Protein AF-A0AAU9L467-F1 (afdb_monomer_lite)

Sequence (280 aa):
MMNKNSDKLFTGLKLHKKSDELFRSKTFRQWVAFIILTHKKELSTAWETIRSTLERHYTEDDVLSSVLASGLEAKDDLMRSIALHVLDSQLEKWKDHLWAKWTKAHNELTTKEMLLILKSFYTEDDMLASILVSGLESNDDHMRLLASDLLIDQLKEWKGGKSMEDILTLLKLQDKGVGLFDSPAFLMYIDSFKPTETLSTTGLLSALNSIYTKDTAFAEALVSGQDAKNESMKTLADELIHLQLSEWKGNKNRNEVISKLLKITPLKGINPKDPSTYPL

Secondary structure (DSSP, 8-state):
---HHHHHHHHHTTGGG-STTGGG-HHHHHHHHHHHHHTTT-HHHHHHHHHHHHHHHS-SHHHHHHHHHHHHT-S-HHHHHHHHHHHHHHHHHHHHHHHHHHTT-SSPPPHHHHHHHHHHH--SHHHHHHHHHHHHT-S-HHHHHHHHHHHHHHHHHHTTT--HHHHHHHTTGGGGGGGGGG-HHHHHHHHHHGGGS---HHHHHHHHHHH--STTHHHHHHHHHTT-SSHHHHHHHHHHHHHHHHHHHHHS-HHHHHHHHHHS---TT--TT-GGGS--

Structure (mmCIF, N/CA/C/O backbone):
data_AF-A0AAU9L467-F1
#
_entry.id   AF-A0AAU9L467-F1
#
loop_
_atom_site.group_PDB
_atom_site.id
_atom_site.type_symbol
_atom_site.label_atom_id
_atom_site.label_alt_id
_atom_site.label_comp_id
_atom_site.label_asym_id
_atom_site.label_entity_id
_atom_site.label_seq_id
_atom_site.pdbx_PDB_ins_code
_atom_site.Cartn_x
_atom_site.Cartn_y
_atom_site.Cartn_z
_atom_site.occupancy
_atom_site.B_iso_or_equiv
_atom_site.auth_seq_id
_atom_site.auth_comp_id
_atom_site.auth_asym_id
_atom_site.auth_atom_id
_atom_site.pdbx_PDB_model_num
ATOM 1 N N . MET A 1 1 ? 19.936 -10.697 -27.559 1.00 32.12 1 MET A N 1
ATOM 2 C CA . MET A 1 1 ? 19.989 -10.126 -28.930 1.00 32.12 1 MET A CA 1
ATOM 3 C C . MET A 1 1 ? 18.598 -9.654 -29.312 1.00 32.12 1 MET A C 1
ATOM 5 O O . MET A 1 1 ? 17.640 -10.381 -29.108 1.00 32.12 1 MET A O 1
ATOM 9 N N . MET A 1 2 ? 18.494 -8.429 -29.817 1.00 42.06 2 MET A N 1
ATOM 10 C CA . MET A 1 2 ? 17.240 -7.702 -30.024 1.00 42.06 2 MET A CA 1
ATOM 11 C C . MET A 1 2 ? 16.524 -8.148 -31.310 1.00 42.06 2 MET A C 1
ATOM 13 O O . MET A 1 2 ? 17.152 -8.231 -32.367 1.00 42.06 2 MET A O 1
ATOM 17 N N . ASN A 1 3 ? 15.209 -8.372 -31.261 1.00 60.78 3 ASN A N 1
ATOM 18 C CA . ASN A 1 3 ? 14.411 -8.563 -32.471 1.00 60.78 3 ASN A CA 1
ATOM 19 C C . ASN A 1 3 ? 14.058 -7.188 -33.072 1.00 60.78 3 ASN A C 1
ATOM 21 O O . ASN A 1 3 ? 13.110 -6.537 -32.637 1.00 60.78 3 ASN A O 1
ATOM 25 N N . LYS A 1 4 ? 14.815 -6.736 -34.084 1.00 60.16 4 LYS A N 1
ATOM 26 C CA . LYS A 1 4 ? 14.590 -5.454 -34.795 1.00 60.16 4 LYS A CA 1
ATOM 27 C C . LYS A 1 4 ? 13.161 -5.286 -35.345 1.00 60.16 4 LYS A C 1
ATOM 29 O O . LYS A 1 4 ? 12.764 -4.161 -35.639 1.00 60.16 4 LYS A O 1
ATOM 34 N N . ASN A 1 5 ? 12.388 -6.366 -35.493 1.00 73.81 5 ASN A N 1
ATOM 35 C CA . ASN A 1 5 ? 10.994 -6.285 -35.933 1.00 73.81 5 ASN A CA 1
ATOM 36 C C . ASN A 1 5 ? 10.045 -5.837 -34.814 1.00 73.81 5 ASN A C 1
ATOM 38 O O . ASN A 1 5 ? 9.089 -5.120 -35.095 1.00 73.81 5 ASN A O 1
ATOM 42 N N . SER A 1 6 ? 10.317 -6.201 -33.561 1.00 77.62 6 SER A N 1
ATOM 43 C CA . SER A 1 6 ? 9.475 -5.864 -32.406 1.00 77.62 6 SER A CA 1
ATOM 44 C C . SER A 1 6 ? 9.455 -4.363 -32.121 1.00 77.62 6 SER A C 1
ATOM 46 O O . SER A 1 6 ? 8.389 -3.780 -31.936 1.00 77.62 6 SER A O 1
ATOM 48 N N . ASP A 1 7 ? 10.630 -3.736 -32.168 1.00 83.50 7 ASP A N 1
ATOM 49 C CA . ASP A 1 7 ? 10.837 -2.299 -31.951 1.00 83.50 7 ASP A CA 1
ATOM 50 C C . ASP A 1 7 ? 10.228 -1.440 -33.079 1.00 83.50 7 ASP A C 1
ATOM 52 O O . ASP A 1 7 ? 9.495 -0.475 -32.837 1.00 83.50 7 ASP A O 1
ATOM 56 N N . LYS A 1 8 ? 10.421 -1.860 -34.337 1.00 84.94 8 LYS A N 1
ATOM 57 C CA . LYS A 1 8 ? 9.756 -1.240 -35.493 1.00 84.94 8 LYS A CA 1
ATOM 58 C C . LYS A 1 8 ? 8.239 -1.357 -35.415 1.00 84.94 8 LYS A C 1
ATOM 60 O O . LYS A 1 8 ? 7.544 -0.394 -35.728 1.00 84.94 8 LYS A O 1
ATOM 65 N N . LEU A 1 9 ? 7.723 -2.513 -34.996 1.00 85.81 9 LEU A N 1
ATOM 66 C CA . LEU A 1 9 ? 6.288 -2.721 -34.823 1.00 85.81 9 LEU A CA 1
ATOM 67 C C . LEU A 1 9 ? 5.736 -1.833 -33.700 1.00 85.81 9 LEU A C 1
ATOM 69 O O . LEU A 1 9 ? 4.696 -1.209 -33.886 1.00 85.81 9 LEU A O 1
ATOM 73 N N . PHE A 1 10 ? 6.456 -1.702 -32.583 1.00 90.50 10 PHE A N 1
ATOM 74 C CA . PHE A 1 10 ? 6.090 -0.805 -31.483 1.00 90.50 10 PHE A CA 1
ATOM 75 C C . PHE A 1 10 ? 5.967 0.653 -31.958 1.00 90.50 10 PHE A C 1
ATOM 77 O O . PHE A 1 10 ? 4.981 1.346 -31.684 1.00 90.50 10 PHE A O 1
ATOM 84 N N . THR A 1 11 ? 6.934 1.090 -32.769 1.00 90.31 11 THR A N 1
ATOM 85 C CA . THR A 1 11 ? 6.951 2.427 -33.374 1.00 90.31 11 THR A CA 1
ATOM 86 C C . THR A 1 11 ? 5.832 2.609 -34.404 1.00 90.31 11 THR A C 1
ATOM 88 O O . THR A 1 11 ? 5.115 3.610 -34.364 1.00 90.31 11 THR A O 1
ATOM 91 N N . GLY A 1 12 ? 5.630 1.633 -35.295 1.00 82.81 12 GLY A N 1
ATOM 92 C CA . GLY A 1 12 ? 4.598 1.658 -36.338 1.00 82.81 12 GLY A CA 1
ATOM 93 C C . GLY A 1 12 ? 3.172 1.670 -35.784 1.00 82.81 12 GLY A C 1
ATOM 94 O O . GLY A 1 12 ? 2.299 2.337 -36.334 1.00 82.81 12 GLY A O 1
ATOM 95 N N . LEU A 1 13 ? 2.956 1.018 -34.639 1.00 87.00 13 LEU A N 1
ATOM 96 C CA . LEU A 1 13 ? 1.703 1.060 -33.880 1.00 87.00 13 LEU A CA 1
ATOM 97 C C . LEU A 1 13 ? 1.534 2.351 -33.057 1.00 87.00 13 LEU A C 1
ATOM 99 O O . LEU A 1 13 ? 0.525 2.509 -32.370 1.00 87.00 13 LEU A O 1
ATOM 103 N N . LYS A 1 14 ? 2.501 3.280 -33.132 1.00 87.88 14 LYS A N 1
ATOM 104 C CA . LYS A 1 14 ? 2.543 4.553 -32.394 1.00 87.88 14 LYS A CA 1
ATOM 105 C C . LYS A 1 14 ? 2.452 4.376 -30.873 1.00 87.88 14 LYS A C 1
ATOM 107 O O . LYS A 1 14 ? 1.948 5.258 -30.184 1.00 87.88 14 LYS A O 1
ATOM 112 N N . LEU A 1 15 ? 2.942 3.249 -30.351 1.00 89.38 15 LEU A N 1
ATOM 113 C CA . LEU A 1 15 ? 2.858 2.937 -28.923 1.00 89.38 15 LEU A CA 1
ATOM 114 C C . LEU A 1 15 ? 3.762 3.850 -28.089 1.00 89.38 15 LEU A C 1
ATOM 116 O O . LEU A 1 15 ? 3.294 4.364 -27.088 1.00 89.38 15 LEU A O 1
ATOM 120 N N . HIS A 1 16 ? 4.957 4.190 -28.583 1.00 87.75 16 HIS A N 1
ATOM 121 C CA . HIS A 1 16 ? 5.876 5.174 -27.980 1.00 87.75 16 HIS A CA 1
ATOM 122 C C . HIS A 1 16 ? 5.273 6.571 -27.741 1.00 87.75 16 HIS A C 1
ATOM 124 O O . HIS A 1 16 ? 5.833 7.363 -26.998 1.00 87.75 16 HIS A O 1
ATOM 130 N N . LYS A 1 17 ? 4.148 6.906 -28.388 1.00 85.44 17 LYS A N 1
ATOM 131 C CA . LYS A 1 17 ? 3.450 8.189 -28.188 1.00 85.44 17 LYS A CA 1
ATOM 132 C C . LYS A 1 17 ? 2.421 8.144 -27.061 1.00 85.44 17 LYS A C 1
ATOM 134 O O . LYS A 1 17 ? 1.807 9.164 -26.769 1.00 85.44 17 LYS A O 1
ATOM 139 N N . LYS A 1 18 ? 2.159 6.963 -26.504 1.00 80.94 18 LYS A N 1
ATOM 140 C CA . LYS A 1 18 ? 1.225 6.766 -25.397 1.00 80.94 18 LYS A CA 1
ATOM 141 C C . LYS A 1 18 ? 2.028 6.773 -24.106 1.00 80.94 18 LYS A C 1
ATOM 143 O O . LYS A 1 18 ? 2.964 5.994 -24.005 1.00 80.94 18 LY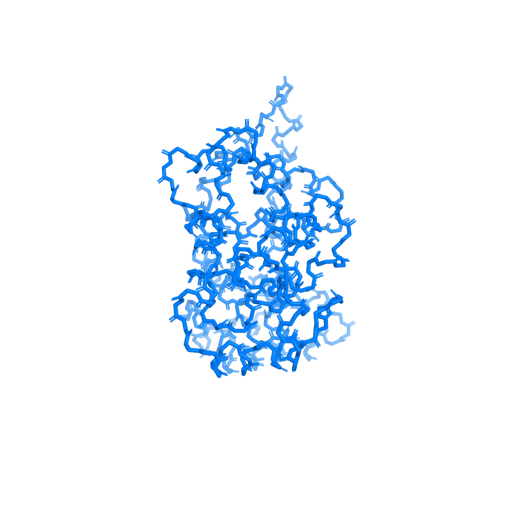S A O 1
ATOM 148 N N . SER A 1 19 ? 1.678 7.642 -23.167 1.00 75.94 19 SER A N 1
ATOM 149 C CA . SER A 1 19 ? 2.288 7.673 -21.837 1.00 75.94 19 SER A CA 1
ATOM 150 C C . SER A 1 19 ? 1.495 6.742 -20.900 1.00 75.94 19 SER A C 1
ATOM 152 O O . SER A 1 19 ? 1.366 5.550 -21.186 1.00 75.94 19 SER A O 1
ATOM 154 N N . ASP A 1 20 ? 0.871 7.282 -19.861 1.00 73.50 20 ASP A N 1
ATOM 155 C CA . ASP A 1 20 ? -0.069 6.648 -18.925 1.00 73.50 20 ASP A CA 1
ATOM 156 C C . ASP A 1 20 ? -1.212 5.817 -19.562 1.00 73.50 20 ASP A C 1
ATOM 158 O O . ASP A 1 20 ? -1.779 4.914 -18.948 1.00 73.50 20 ASP A O 1
ATOM 162 N N . GLU A 1 21 ? -1.569 6.060 -20.823 1.00 82.38 21 GLU A N 1
ATOM 163 C CA . GLU A 1 21 ? -2.565 5.241 -21.526 1.00 82.38 21 GLU A CA 1
ATOM 164 C C . GLU A 1 21 ? -2.030 3.911 -22.081 1.00 82.38 21 GLU A C 1
ATOM 166 O O . GLU A 1 21 ? -2.813 3.089 -22.583 1.00 82.38 21 GLU A O 1
ATOM 171 N N . LEU A 1 22 ? -0.711 3.695 -22.084 1.00 89.31 22 LEU A N 1
ATOM 172 C CA . LEU A 1 22 ? -0.089 2.577 -22.795 1.00 89.31 22 LEU A CA 1
ATOM 173 C C . LEU A 1 22 ? -0.645 1.228 -22.326 1.00 89.31 22 LEU A C 1
ATOM 175 O O . LEU A 1 22 ? -1.108 0.439 -23.151 1.00 89.31 22 LEU A O 1
ATOM 179 N N . PHE A 1 23 ? -0.685 0.983 -21.017 1.00 87.62 23 PHE A N 1
ATOM 180 C CA . PHE A 1 23 ? -1.146 -0.289 -20.450 1.00 87.62 23 PHE A CA 1
ATOM 181 C C . PHE A 1 23 ? -2.664 -0.500 -20.554 1.00 87.62 23 PHE A C 1
ATOM 183 O O . PHE A 1 23 ? -3.151 -1.628 -20.461 1.00 87.62 23 PHE A O 1
ATOM 190 N N . ARG A 1 24 ? -3.426 0.563 -20.837 1.00 82.88 24 ARG A N 1
ATOM 191 C CA . ARG A 1 24 ? -4.865 0.493 -21.145 1.00 82.88 24 ARG A CA 1
ATOM 192 C C . ARG A 1 24 ? -5.125 0.256 -22.638 1.00 82.88 24 ARG A C 1
ATOM 194 O O . ARG A 1 24 ? -6.241 -0.074 -23.041 1.00 82.88 24 ARG A O 1
ATOM 201 N N . SER A 1 25 ? -4.098 0.388 -23.478 1.00 86.56 25 SER A N 1
ATOM 202 C CA . SER A 1 25 ? -4.209 0.265 -24.929 1.00 86.56 25 SER A CA 1
ATOM 203 C C . SER A 1 25 ? -4.402 -1.185 -25.377 1.00 86.56 25 SER A C 1
ATOM 205 O O . SER A 1 25 ? -3.541 -2.051 -25.202 1.00 86.56 25 SER A O 1
ATOM 207 N N . LYS A 1 26 ? -5.502 -1.439 -26.098 1.00 86.12 26 LYS A N 1
ATOM 208 C CA . LYS A 1 26 ? -5.736 -2.716 -26.795 1.00 86.12 26 LYS A CA 1
ATOM 209 C C . LYS A 1 26 ? -4.600 -3.055 -27.768 1.00 86.12 26 LYS A C 1
ATOM 211 O O . LYS A 1 26 ? -4.230 -4.218 -27.902 1.00 86.12 26 LYS A O 1
ATOM 216 N N . THR A 1 27 ? -4.032 -2.043 -28.416 1.00 87.12 27 THR A N 1
ATOM 217 C CA . THR A 1 27 ? -2.932 -2.203 -29.372 1.00 87.12 27 THR A CA 1
ATOM 218 C C . THR A 1 27 ? -1.632 -2.600 -28.674 1.00 87.12 27 THR A C 1
ATOM 220 O O . THR A 1 27 ? -0.895 -3.438 -29.189 1.00 87.12 27 THR A O 1
ATOM 223 N N . PHE A 1 28 ? -1.371 -2.064 -27.476 1.00 91.19 28 PHE A N 1
ATOM 224 C CA . PHE A 1 28 ? -0.215 -2.469 -26.672 1.00 91.19 28 PHE A CA 1
ATOM 225 C C . PHE A 1 28 ? -0.338 -3.931 -26.240 1.00 91.19 28 PHE A C 1
ATOM 227 O O . PHE A 1 28 ? 0.584 -4.715 -26.443 1.00 91.19 28 PHE A O 1
ATOM 234 N N . ARG A 1 29 ? -1.523 -4.345 -25.776 1.00 85.31 29 ARG A N 1
ATOM 235 C CA . ARG A 1 29 ? -1.810 -5.753 -25.464 1.00 85.31 29 ARG A CA 1
ATOM 236 C C . ARG A 1 29 ? -1.569 -6.686 -26.649 1.00 85.31 29 ARG A C 1
ATOM 238 O O . ARG A 1 29 ? -1.008 -7.764 -26.476 1.00 85.31 29 ARG A O 1
ATOM 245 N N . GLN A 1 30 ? -2.007 -6.302 -27.846 1.00 81.94 30 GLN A N 1
ATOM 246 C CA . GLN A 1 30 ? -1.788 -7.104 -29.054 1.00 81.94 30 GLN A CA 1
ATOM 247 C C . GLN A 1 30 ? -0.301 -7.220 -29.392 1.00 81.94 30 GLN A C 1
ATOM 249 O O . GLN A 1 30 ? 0.159 -8.299 -29.761 1.00 81.94 30 GLN A O 1
ATOM 254 N N . TRP A 1 31 ? 0.452 -6.134 -29.222 1.00 90.25 31 TRP A N 1
ATOM 255 C CA . TRP A 1 31 ? 1.898 -6.144 -29.391 1.00 90.25 31 TRP A CA 1
ATOM 256 C C . TRP A 1 31 ? 2.579 -7.068 -28.369 1.00 90.25 31 TRP A C 1
ATOM 258 O O . TRP A 1 31 ? 3.338 -7.945 -28.765 1.00 90.25 31 TRP A O 1
ATOM 268 N N . VAL A 1 32 ? 2.231 -6.973 -27.084 1.00 86.56 32 VAL A N 1
ATOM 269 C CA . VAL A 1 32 ? 2.715 -7.876 -26.023 1.00 86.56 32 VAL A CA 1
ATOM 270 C C . VAL A 1 32 ? 2.424 -9.340 -26.363 1.00 86.56 32 VAL A C 1
ATOM 272 O O . VAL A 1 32 ? 3.324 -10.179 -26.326 1.00 86.56 32 VAL A O 1
ATOM 275 N N . ALA A 1 33 ? 1.182 -9.655 -26.739 1.00 77.25 33 ALA A N 1
ATOM 276 C CA . ALA A 1 33 ? 0.787 -11.012 -27.104 1.00 77.25 33 ALA A CA 1
ATOM 277 C C . ALA A 1 33 ? 1.595 -11.535 -28.304 1.00 77.25 33 ALA A C 1
ATOM 279 O O . ALA A 1 33 ? 2.021 -12.689 -28.305 1.00 77.25 33 ALA A O 1
ATOM 280 N N . PHE A 1 34 ? 1.863 -10.683 -29.298 1.00 80.12 34 PHE A N 1
ATOM 281 C CA . PHE A 1 34 ? 2.728 -11.017 -30.427 1.00 80.12 34 PHE A CA 1
ATOM 282 C C . PHE A 1 34 ? 4.156 -11.366 -29.979 1.00 80.12 34 PHE A C 1
ATOM 284 O O . PHE A 1 34 ? 4.704 -12.371 -30.439 1.00 80.12 34 PHE A O 1
ATOM 291 N N . ILE A 1 35 ? 4.747 -10.603 -29.055 1.00 83.56 35 ILE A N 1
ATOM 292 C CA . ILE A 1 35 ? 6.088 -10.887 -28.517 1.00 83.56 35 ILE A CA 1
ATOM 293 C C . ILE A 1 35 ? 6.113 -12.218 -27.760 1.00 83.56 35 ILE A C 1
ATOM 295 O O . ILE A 1 35 ? 6.976 -13.055 -28.031 1.00 83.56 35 ILE A O 1
ATOM 299 N N . ILE A 1 36 ? 5.135 -12.460 -26.882 1.00 78.88 36 ILE A N 1
ATOM 300 C CA . ILE A 1 36 ? 5.018 -13.717 -26.126 1.00 78.88 36 ILE A CA 1
ATOM 301 C C . ILE A 1 36 ? 4.881 -14.912 -27.076 1.00 78.88 36 ILE A C 1
ATOM 303 O O . ILE A 1 36 ? 5.576 -15.912 -26.916 1.00 78.88 36 ILE A O 1
ATOM 307 N N . LEU A 1 37 ? 4.037 -14.810 -28.108 1.00 69.75 37 LEU A N 1
ATOM 308 C CA . LEU A 1 37 ? 3.856 -15.880 -29.095 1.00 69.75 37 LEU A CA 1
ATOM 309 C C . LEU A 1 37 ? 5.118 -16.127 -29.932 1.00 69.75 37 LEU A C 1
ATOM 311 O O . LEU A 1 37 ? 5.431 -17.279 -30.243 1.00 69.75 37 LEU A O 1
ATOM 315 N N . THR A 1 38 ? 5.850 -15.062 -30.265 1.00 75.50 38 THR A N 1
ATOM 316 C CA . THR A 1 38 ? 7.110 -15.132 -31.019 1.00 75.50 38 THR A CA 1
ATOM 317 C C . THR A 1 38 ? 8.201 -15.841 -30.215 1.00 75.50 38 THR A C 1
ATOM 319 O O . THR A 1 38 ? 8.943 -16.652 -30.766 1.00 75.50 38 THR A O 1
ATOM 322 N N . HIS A 1 39 ? 8.253 -15.603 -28.903 1.00 76.69 39 HIS A N 1
ATOM 323 C CA . HIS A 1 39 ? 9.252 -16.167 -27.991 1.00 76.69 39 HIS A CA 1
ATOM 324 C C . HIS A 1 39 ? 8.677 -17.245 -27.060 1.00 76.69 39 HIS A C 1
ATOM 326 O O . HIS A 1 39 ? 9.215 -17.500 -25.990 1.00 76.69 39 HIS A O 1
ATOM 332 N N . LYS A 1 40 ? 7.610 -17.944 -27.467 1.00 71.00 40 LYS A N 1
ATOM 333 C CA . LYS A 1 40 ? 6.886 -18.908 -26.611 1.00 71.00 40 LYS A CA 1
ATOM 334 C C . LYS A 1 40 ? 7.730 -20.059 -26.044 1.00 71.00 40 LYS A C 1
ATOM 336 O O . LYS A 1 40 ? 7.313 -20.705 -25.093 1.00 71.00 40 LYS A O 1
ATOM 341 N N . LYS A 1 41 ? 8.880 -20.357 -26.662 1.00 73.50 41 LYS A N 1
ATOM 342 C CA . LYS A 1 41 ? 9.834 -21.383 -26.203 1.00 73.50 41 LYS A CA 1
ATOM 343 C C . LYS A 1 41 ? 10.847 -20.849 -25.183 1.00 73.50 41 LYS A C 1
ATOM 345 O O . LYS A 1 41 ? 11.529 -21.643 -24.552 1.00 73.50 41 LYS A O 1
ATOM 350 N N . GLU A 1 42 ? 10.950 -19.530 -25.045 1.00 79.38 42 GLU A N 1
ATOM 351 C CA . GLU A 1 42 ? 11.934 -18.839 -24.217 1.00 79.38 42 GLU A CA 1
ATOM 352 C C . GLU A 1 42 ? 11.329 -17.524 -23.701 1.00 79.38 42 GLU A C 1
ATOM 354 O O . GLU A 1 42 ? 11.593 -16.431 -24.211 1.00 79.38 42 GLU A O 1
ATOM 359 N N . LEU A 1 43 ? 10.453 -17.644 -22.700 1.00 76.00 43 LEU A N 1
ATOM 360 C CA . LEU A 1 43 ? 9.688 -16.510 -22.174 1.00 76.00 43 LEU A CA 1
ATOM 361 C C . LEU A 1 43 ? 10.585 -15.391 -21.627 1.00 76.00 43 LEU A C 1
ATOM 363 O O . LEU A 1 43 ? 10.229 -14.227 -21.777 1.00 76.00 43 LEU A O 1
ATOM 367 N N . SER A 1 44 ? 11.767 -15.712 -21.087 1.00 77.75 44 SER A N 1
ATOM 368 C CA . SER A 1 44 ? 12.777 -14.725 -20.669 1.00 77.75 44 SER A CA 1
ATOM 369 C C . SER A 1 44 ? 13.166 -13.768 -21.800 1.00 77.75 44 SER A C 1
ATOM 371 O O . SER A 1 44 ? 13.252 -12.564 -21.581 1.00 77.75 44 SER A O 1
ATOM 373 N N . THR A 1 45 ? 13.313 -14.261 -23.032 1.00 83.00 45 THR A N 1
ATOM 374 C CA . THR A 1 45 ? 13.599 -13.410 -24.197 1.00 83.00 45 THR A CA 1
ATOM 375 C C . THR A 1 45 ? 12.390 -12.550 -24.588 1.00 83.00 45 THR A C 1
ATOM 377 O O . THR A 1 45 ? 12.560 -11.422 -25.063 1.00 83.00 45 THR A O 1
ATOM 380 N N . ALA A 1 46 ? 11.164 -13.031 -24.359 1.00 81.25 46 ALA A N 1
ATOM 381 C CA . ALA A 1 46 ? 9.953 -12.228 -24.544 1.00 81.25 46 ALA A CA 1
ATOM 382 C C . ALA A 1 46 ? 9.923 -11.050 -23.559 1.00 81.25 46 ALA A C 1
ATOM 384 O O . ALA A 1 46 ? 9.743 -9.904 -23.974 1.00 81.25 46 ALA A O 1
ATOM 385 N N . TRP A 1 47 ? 10.166 -11.336 -22.279 1.00 82.81 47 TRP A N 1
ATOM 386 C CA . TRP A 1 47 ? 10.231 -10.342 -21.212 1.00 82.81 47 TRP A CA 1
ATOM 387 C C . TRP A 1 47 ? 11.316 -9.300 -21.461 1.00 82.81 47 TRP A C 1
ATOM 389 O O . TRP A 1 47 ? 11.039 -8.103 -21.445 1.00 82.81 47 TRP A O 1
ATOM 399 N N . GLU A 1 48 ? 12.516 -9.747 -21.819 1.00 86.56 48 GLU A N 1
ATOM 400 C CA . GLU A 1 48 ? 13.642 -8.885 -22.167 1.00 86.56 48 GLU A CA 1
ATOM 401 C C . GLU A 1 48 ? 13.344 -7.982 -23.374 1.00 86.56 48 GLU A C 1
ATOM 403 O O . GLU A 1 48 ? 13.720 -6.807 -23.416 1.00 86.56 48 GLU A O 1
ATOM 408 N N . THR A 1 49 ? 12.623 -8.507 -24.366 1.00 88.31 49 THR A N 1
ATOM 409 C CA . THR A 1 49 ? 12.208 -7.732 -25.541 1.00 88.31 49 THR A CA 1
ATOM 410 C C . THR A 1 49 ? 11.184 -6.663 -25.169 1.00 88.31 49 THR A C 1
ATOM 412 O O . THR A 1 49 ? 11.297 -5.533 -25.644 1.00 88.31 49 THR A O 1
ATOM 415 N N . ILE A 1 50 ? 10.207 -6.988 -24.315 1.00 89.56 50 ILE A N 1
ATOM 416 C CA . ILE A 1 50 ? 9.218 -6.020 -23.819 1.00 89.56 50 ILE A CA 1
ATOM 417 C C . ILE A 1 50 ? 9.928 -4.922 -23.026 1.00 89.56 50 ILE A C 1
ATOM 419 O O . ILE A 1 50 ? 9.824 -3.748 -23.381 1.00 89.56 50 ILE A O 1
ATOM 423 N N . ARG A 1 51 ? 10.728 -5.319 -22.033 1.00 88.25 51 ARG A N 1
ATOM 424 C CA . ARG A 1 51 ? 11.508 -4.439 -21.161 1.00 88.25 51 ARG A CA 1
ATOM 425 C C . ARG A 1 51 ? 12.395 -3.485 -21.951 1.00 88.25 51 ARG A C 1
ATOM 427 O O . ARG A 1 51 ? 12.213 -2.276 -21.884 1.00 88.25 51 ARG A O 1
ATOM 434 N N . SER A 1 52 ? 13.306 -4.022 -22.761 1.00 88.50 52 SER A N 1
ATOM 435 C CA . SER A 1 52 ? 14.263 -3.210 -23.524 1.00 88.50 52 SER A CA 1
ATOM 436 C C . SER A 1 52 ? 13.604 -2.317 -24.578 1.00 88.50 52 SER A C 1
ATOM 438 O O . SER A 1 52 ? 14.223 -1.353 -25.024 1.00 88.50 52 SER A O 1
ATOM 440 N N . THR A 1 53 ? 12.378 -2.628 -25.016 1.00 91.25 53 THR A N 1
ATOM 441 C CA . THR A 1 53 ? 11.603 -1.733 -25.886 1.00 91.25 53 THR A CA 1
ATOM 442 C C . THR A 1 53 ? 11.045 -0.566 -25.077 1.00 91.25 53 THR A C 1
ATOM 444 O O . THR A 1 53 ? 11.225 0.576 -25.484 1.00 91.25 53 THR A O 1
ATOM 447 N N . LEU A 1 54 ? 10.432 -0.821 -23.917 1.00 90.00 54 LEU A N 1
ATOM 448 C CA . LEU A 1 54 ? 9.915 0.245 -23.054 1.00 90.00 54 LEU A CA 1
ATOM 449 C C . LEU A 1 54 ? 11.040 1.180 -22.580 1.00 90.00 54 LEU A C 1
ATOM 451 O O . LEU A 1 54 ? 10.939 2.381 -22.791 1.00 90.00 54 LEU A O 1
ATOM 455 N N . GLU A 1 55 ? 12.157 0.632 -22.094 1.00 86.38 55 GLU A N 1
ATOM 456 C CA . GLU A 1 55 ? 13.338 1.409 -21.668 1.00 86.38 55 GLU A CA 1
ATOM 457 C C . GLU A 1 55 ? 13.939 2.284 -22.779 1.00 86.38 55 GLU A C 1
ATOM 459 O O . GLU A 1 55 ? 14.590 3.288 -22.509 1.00 86.38 55 GLU A O 1
ATOM 464 N N . ARG A 1 56 ? 13.763 1.902 -24.050 1.00 87.44 56 ARG A N 1
ATOM 465 C CA . ARG A 1 56 ? 14.305 2.657 -25.188 1.00 87.44 56 ARG A CA 1
ATOM 466 C C . ARG A 1 56 ? 13.389 3.777 -25.650 1.00 87.44 56 ARG A C 1
ATOM 468 O O . ARG A 1 56 ? 13.882 4.783 -26.146 1.00 87.44 56 ARG A O 1
ATOM 475 N N . HIS A 1 57 ? 12.079 3.562 -25.595 1.00 87.75 57 HIS A N 1
ATOM 476 C CA . HIS A 1 57 ? 11.099 4.532 -26.091 1.00 87.75 57 HIS A CA 1
ATOM 477 C C . HIS A 1 57 ? 10.661 5.520 -25.007 1.00 87.75 57 HIS A C 1
ATOM 479 O O . HIS A 1 57 ? 10.225 6.614 -25.349 1.00 87.75 57 HIS A O 1
ATOM 485 N N . TYR A 1 58 ? 10.835 5.164 -23.734 1.00 86.31 58 TYR A N 1
ATOM 486 C CA . TYR A 1 58 ? 10.637 6.038 -22.581 1.00 86.31 58 TYR A CA 1
ATOM 487 C C . TYR A 1 58 ? 11.985 6.202 -21.878 1.00 86.31 58 TYR A C 1
ATOM 489 O O . TYR A 1 58 ? 12.324 5.454 -20.968 1.00 86.31 58 TYR A O 1
ATOM 497 N N . THR A 1 59 ? 12.803 7.109 -22.413 1.00 73.25 59 THR A N 1
ATOM 498 C CA . THR A 1 59 ? 14.214 7.269 -22.027 1.00 73.25 59 THR A CA 1
ATOM 499 C C . THR A 1 59 ? 14.426 8.085 -20.762 1.00 73.25 59 THR A C 1
ATOM 501 O O . THR A 1 59 ? 15.513 8.039 -20.196 1.00 73.25 59 THR A O 1
ATOM 504 N N . GLU A 1 60 ? 13.433 8.877 -20.369 1.00 71.06 60 GLU A N 1
ATOM 505 C CA . GLU A 1 60 ? 13.454 9.632 -19.121 1.00 71.06 60 GLU A CA 1
ATOM 506 C C . GLU A 1 60 ? 12.817 8.751 -18.036 1.00 71.06 60 GLU A C 1
ATOM 508 O O . GLU A 1 60 ? 11.740 8.179 -18.246 1.00 71.06 60 GLU A O 1
ATOM 513 N N . ASP A 1 61 ? 13.529 8.559 -16.921 1.00 61.38 61 ASP A N 1
ATOM 514 C CA . ASP A 1 61 ? 13.141 7.603 -15.876 1.00 61.38 61 ASP A CA 1
ATOM 515 C C . ASP A 1 61 ? 11.783 7.960 -15.250 1.00 61.38 61 ASP A C 1
ATOM 517 O O . ASP A 1 61 ? 11.011 7.063 -14.914 1.00 61.38 61 ASP A O 1
ATOM 521 N N . ASP A 1 62 ? 11.444 9.246 -15.163 1.00 61.75 62 ASP A N 1
ATOM 522 C CA . ASP A 1 62 ? 10.144 9.760 -14.723 1.00 61.75 62 ASP A CA 1
ATOM 523 C C . ASP A 1 62 ? 9.012 9.383 -15.694 1.00 61.75 62 ASP A C 1
ATOM 525 O O . ASP A 1 62 ? 7.944 8.929 -15.271 1.00 61.75 62 ASP A O 1
ATOM 529 N N . VAL A 1 63 ? 9.263 9.465 -17.003 1.00 75.56 63 VAL A N 1
ATOM 530 C CA . VAL A 1 63 ? 8.307 9.067 -18.044 1.00 75.56 63 VAL A CA 1
ATOM 531 C C . VAL A 1 63 ? 8.090 7.554 -18.036 1.00 75.56 63 VAL A C 1
ATOM 533 O O . VAL A 1 63 ? 6.947 7.094 -18.087 1.00 75.56 63 VAL A O 1
ATOM 536 N N . LEU A 1 64 ? 9.160 6.758 -17.948 1.00 81.81 64 LEU A N 1
ATOM 537 C CA . LEU A 1 64 ? 9.040 5.301 -17.871 1.00 81.81 64 LEU A CA 1
ATOM 538 C C . LEU A 1 64 ? 8.326 4.871 -16.586 1.00 81.81 64 LEU A C 1
ATOM 540 O O . LEU A 1 64 ? 7.445 4.014 -16.635 1.00 81.81 64 LEU A O 1
ATOM 544 N N . SER A 1 65 ? 8.647 5.491 -15.454 1.00 74.75 65 SER A N 1
ATOM 545 C CA . SER A 1 65 ? 8.032 5.170 -14.165 1.00 74.75 65 SER A CA 1
ATOM 546 C C . SER A 1 65 ? 6.539 5.506 -14.142 1.00 74.75 65 SER A C 1
ATOM 548 O O . SER A 1 65 ? 5.741 4.672 -13.716 1.00 74.75 65 SER A O 1
ATOM 550 N N . SER A 1 66 ? 6.131 6.653 -14.696 1.00 73.38 66 SER A N 1
ATOM 551 C CA . SER A 1 66 ? 4.715 7.019 -14.859 1.00 73.38 66 SER A CA 1
ATOM 552 C C . SER A 1 66 ? 3.961 6.022 -15.751 1.00 73.38 66 SER A C 1
ATOM 554 O O . SER A 1 66 ? 2.871 5.544 -15.415 1.00 73.38 66 SER A O 1
ATOM 556 N N . VAL A 1 67 ? 4.581 5.617 -16.865 1.00 83.44 67 VAL A N 1
ATOM 557 C CA . VAL A 1 67 ? 4.047 4.584 -17.760 1.00 83.44 67 VAL A CA 1
ATOM 558 C C . VAL A 1 67 ? 3.871 3.258 -17.012 1.00 83.44 67 VAL A C 1
ATOM 560 O O . VAL A 1 67 ? 2.809 2.644 -17.111 1.00 83.44 67 VAL A O 1
ATOM 563 N N . LEU A 1 68 ? 4.850 2.821 -16.217 1.00 84.56 68 LEU A N 1
ATOM 564 C CA . LEU A 1 68 ? 4.758 1.586 -15.430 1.00 84.56 68 LEU A CA 1
ATOM 565 C C . LEU A 1 68 ? 3.724 1.679 -14.300 1.00 84.56 68 LEU A C 1
ATOM 567 O O . LEU A 1 68 ? 2.978 0.720 -14.097 1.00 84.56 68 LEU A O 1
ATOM 571 N N . ALA A 1 69 ? 3.605 2.825 -13.626 1.00 76.88 69 ALA A N 1
ATOM 572 C CA . ALA A 1 69 ? 2.599 3.062 -12.591 1.00 76.88 69 ALA A CA 1
ATOM 573 C C . ALA A 1 69 ? 1.175 2.861 -13.134 1.00 76.88 69 ALA A C 1
ATOM 575 O O . ALA A 1 69 ? 0.376 2.141 -12.532 1.00 76.88 69 ALA A O 1
ATOM 576 N N . SER A 1 70 ? 0.895 3.370 -14.339 1.00 80.69 70 SER A N 1
ATOM 577 C CA . SER A 1 70 ? -0.385 3.130 -15.020 1.00 80.69 70 SER A CA 1
ATOM 578 C C . SER A 1 70 ? -0.654 1.642 -15.303 1.00 80.69 70 SER A C 1
ATOM 580 O O . SER A 1 70 ? -1.806 1.194 -15.336 1.00 80.69 70 SER A O 1
ATOM 582 N N . GLY A 1 71 ? 0.409 0.855 -15.498 1.00 81.75 71 GLY A N 1
ATOM 583 C CA . GLY A 1 71 ? 0.345 -0.590 -15.679 1.00 81.75 71 GLY A CA 1
ATOM 584 C C . GLY A 1 71 ? 0.056 -1.349 -14.390 1.00 81.75 71 GLY A C 1
ATOM 585 O O . GLY A 1 71 ? -0.676 -2.337 -14.428 1.00 81.75 71 GLY A O 1
ATOM 586 N N . LEU A 1 72 ? 0.543 -0.863 -13.245 1.00 75.06 72 LEU A N 1
ATOM 587 C CA . LEU A 1 72 ? 0.211 -1.423 -11.930 1.00 75.06 72 LEU A CA 1
ATOM 588 C C . LEU A 1 72 ? -1.282 -1.260 -11.608 1.00 75.06 72 LEU A C 1
ATOM 590 O O . LEU A 1 72 ? -1.918 -2.184 -11.097 1.00 75.06 72 LEU A O 1
ATOM 594 N N . GLU A 1 73 ? -1.855 -0.124 -12.002 1.00 77.56 73 GLU A N 1
ATOM 595 C CA . GLU A 1 73 ? -3.283 0.189 -11.863 1.00 77.56 73 GLU A CA 1
ATOM 596 C C . GLU A 1 73 ? -4.181 -0.541 -12.873 1.00 77.56 73 GLU A C 1
ATOM 598 O O . GLU A 1 73 ? -5.415 -0.474 -12.796 1.00 77.56 73 GLU A O 1
ATOM 603 N N . ALA A 1 74 ? -3.604 -1.241 -13.853 1.00 78.12 74 ALA A N 1
ATOM 604 C CA . ALA A 1 74 ? -4.395 -1.974 -14.822 1.00 78.12 74 ALA A CA 1
ATOM 605 C C . ALA A 1 74 ? -5.220 -3.061 -14.110 1.00 78.12 74 ALA A C 1
ATOM 607 O O . ALA A 1 74 ? -4.713 -3.849 -13.310 1.00 78.12 74 ALA A O 1
ATOM 608 N N . LYS A 1 75 ? -6.509 -3.165 -14.461 1.00 75.38 75 LYS A N 1
ATOM 609 C CA . LYS A 1 75 ? -7.382 -4.283 -14.039 1.00 75.38 75 LYS A CA 1
ATOM 610 C C . LYS A 1 75 ? -6.995 -5.621 -14.675 1.00 75.38 75 LYS A C 1
ATOM 612 O O . LYS A 1 75 ? -7.669 -6.620 -14.464 1.00 75.38 75 LYS A O 1
ATOM 617 N N . ASP A 1 76 ? -5.978 -5.606 -15.522 1.00 78.69 76 ASP A N 1
ATOM 618 C CA . ASP A 1 76 ? -5.539 -6.746 -16.290 1.00 78.69 76 ASP A CA 1
ATOM 619 C C . ASP A 1 76 ? -4.250 -7.317 -15.711 1.00 78.69 76 ASP A C 1
ATOM 621 O O . ASP A 1 76 ? -3.220 -6.642 -15.703 1.00 78.69 76 ASP A O 1
ATOM 625 N N . ASP A 1 77 ? -4.309 -8.571 -15.274 1.00 77.75 77 ASP A N 1
ATOM 626 C CA . ASP A 1 77 ? -3.202 -9.218 -14.570 1.00 77.75 77 ASP A CA 1
ATOM 627 C C . ASP A 1 77 ? -1.942 -9.354 -15.435 1.00 77.75 77 ASP A C 1
ATOM 629 O O . ASP A 1 77 ? -0.830 -9.251 -14.920 1.00 77.75 77 ASP A O 1
ATOM 633 N N . LEU A 1 78 ? -2.085 -9.518 -16.758 1.00 76.56 78 LEU A N 1
ATOM 634 C CA . LEU A 1 78 ? -0.938 -9.561 -17.667 1.00 76.56 78 LEU A CA 1
ATOM 635 C C . LEU A 1 78 ? -0.258 -8.189 -17.743 1.00 76.56 78 LEU A C 1
ATOM 637 O O . LEU A 1 78 ? 0.967 -8.113 -17.691 1.00 76.56 78 LEU A O 1
ATOM 641 N N . MET A 1 79 ? -1.035 -7.109 -17.847 1.00 85.00 79 MET A N 1
ATOM 642 C CA . MET A 1 79 ? -0.500 -5.742 -17.864 1.00 85.00 79 MET A CA 1
ATOM 643 C C . MET A 1 79 ? 0.192 -5.391 -16.545 1.00 85.00 79 MET A C 1
ATOM 645 O O . MET A 1 79 ? 1.309 -4.873 -16.567 1.00 85.00 79 MET A O 1
ATOM 649 N N . ARG A 1 80 ? -0.421 -5.759 -15.414 1.00 79.62 80 ARG A N 1
ATOM 650 C CA . ARG A 1 80 ? 0.178 -5.587 -14.086 1.00 79.62 80 ARG A CA 1
ATOM 651 C C . ARG A 1 80 ? 1.473 -6.382 -13.947 1.00 79.62 80 ARG A C 1
ATOM 653 O O . ARG A 1 80 ? 2.471 -5.843 -13.485 1.00 79.62 80 ARG A O 1
ATOM 660 N N . SER A 1 81 ? 1.489 -7.636 -14.401 1.00 74.44 81 SER A N 1
ATOM 661 C CA . SER A 1 81 ? 2.681 -8.491 -14.366 1.00 74.44 81 SER A CA 1
ATOM 662 C C . SER A 1 81 ? 3.823 -7.943 -15.228 1.00 74.44 81 SER A C 1
ATOM 664 O O . SER A 1 81 ? 4.972 -7.981 -14.796 1.00 74.44 81 SER A O 1
ATOM 666 N N . ILE A 1 82 ? 3.526 -7.375 -16.403 1.00 81.50 82 ILE A N 1
ATOM 667 C CA . ILE A 1 82 ? 4.532 -6.701 -17.241 1.00 81.50 82 ILE A CA 1
ATOM 668 C C . ILE A 1 82 ? 5.111 -5.488 -16.517 1.00 81.50 82 ILE A C 1
ATOM 670 O O . ILE A 1 82 ? 6.329 -5.335 -16.485 1.00 81.50 82 ILE A O 1
ATOM 674 N N . ALA A 1 83 ? 4.253 -4.641 -15.943 1.00 81.38 83 ALA A N 1
ATOM 675 C CA . ALA A 1 83 ? 4.696 -3.453 -15.223 1.00 81.38 83 ALA A CA 1
ATOM 676 C C . ALA A 1 83 ? 5.603 -3.821 -14.040 1.00 81.38 83 ALA A C 1
ATOM 678 O O . ALA A 1 83 ? 6.696 -3.273 -13.920 1.00 81.38 83 ALA A O 1
ATOM 679 N N . LEU A 1 84 ? 5.202 -4.820 -13.244 1.00 76.38 84 LEU A N 1
ATOM 680 C CA . LEU A 1 84 ? 6.002 -5.350 -12.137 1.00 76.38 84 LEU A CA 1
ATOM 681 C C . LEU A 1 84 ? 7.353 -5.898 -12.605 1.00 76.38 84 LEU A C 1
ATOM 683 O O . LEU A 1 84 ? 8.368 -5.602 -11.992 1.00 76.38 84 LEU A O 1
ATOM 687 N N . HIS A 1 85 ? 7.389 -6.662 -13.698 1.00 77.44 85 HIS A N 1
ATOM 688 C CA . HIS A 1 85 ? 8.632 -7.273 -14.172 1.00 77.44 85 HIS A CA 1
ATOM 689 C C . HIS A 1 85 ? 9.644 -6.244 -14.701 1.00 77.44 85 HIS A C 1
ATOM 691 O O . HIS A 1 85 ? 10.853 -6.408 -14.544 1.00 77.44 85 HIS A O 1
ATOM 697 N N . VAL A 1 86 ? 9.165 -5.168 -15.329 1.00 82.88 86 VAL A N 1
ATOM 698 C CA . VAL A 1 86 ? 10.038 -4.073 -15.775 1.00 82.88 86 VAL A CA 1
ATOM 699 C C . VAL A 1 86 ? 10.528 -3.255 -14.578 1.00 82.88 86 VAL A C 1
ATOM 701 O O . VAL A 1 86 ? 11.717 -2.946 -14.525 1.00 82.88 86 VAL A O 1
ATOM 704 N N . LEU A 1 87 ? 9.654 -2.982 -13.601 1.00 75.00 87 LEU A N 1
ATOM 705 C CA . LEU A 1 87 ? 10.011 -2.296 -12.355 1.00 75.00 87 LEU A CA 1
ATOM 706 C C . LEU A 1 87 ? 11.076 -3.078 -11.567 1.00 75.00 87 LEU A C 1
ATOM 708 O O . LEU A 1 87 ? 12.087 -2.510 -11.171 1.00 75.00 87 LEU A O 1
ATOM 712 N N . ASP A 1 88 ? 10.894 -4.390 -11.409 1.00 72.44 88 ASP A N 1
ATOM 713 C CA . ASP A 1 88 ? 11.839 -5.292 -10.736 1.00 72.44 88 ASP A CA 1
ATOM 714 C C . ASP A 1 88 ? 13.235 -5.234 -11.379 1.00 72.44 88 ASP A C 1
ATOM 716 O O . ASP A 1 88 ?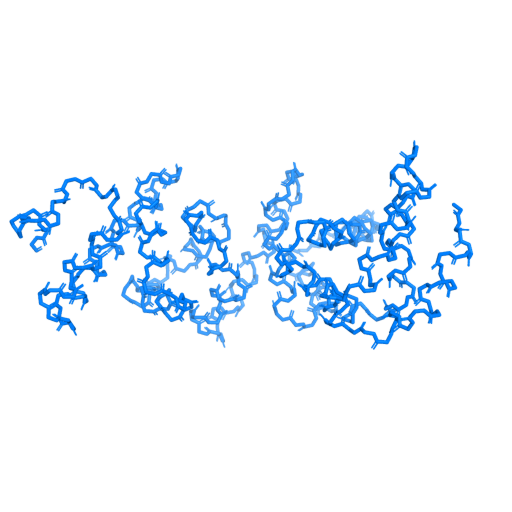 14.253 -5.100 -10.703 1.00 72.44 88 ASP A O 1
ATOM 720 N N . SER A 1 89 ? 13.301 -5.189 -12.714 1.00 70.94 89 SER A N 1
ATOM 721 C CA . SER A 1 89 ? 14.577 -5.015 -13.411 1.00 70.94 89 SER A CA 1
ATOM 722 C C . SER A 1 89 ? 15.201 -3.626 -13.223 1.00 70.94 89 SER A C 1
ATOM 724 O O . SER A 1 89 ? 16.432 -3.528 -13.238 1.00 70.94 89 SER A O 1
ATOM 726 N N . GLN A 1 90 ? 14.408 -2.558 -13.080 1.00 70.25 90 GLN A N 1
ATOM 727 C CA . GLN A 1 90 ? 14.939 -1.233 -12.734 1.00 70.25 90 GLN A CA 1
ATOM 728 C C . GLN A 1 90 ? 15.493 -1.222 -11.305 1.00 70.25 90 GLN A C 1
ATOM 730 O O . GLN A 1 90 ? 16.547 -0.631 -11.072 1.00 70.25 90 GLN A O 1
ATOM 735 N N . LEU A 1 91 ? 14.847 -1.935 -10.378 1.00 66.06 91 LEU A N 1
ATOM 736 C CA . LEU A 1 91 ? 15.326 -2.111 -9.007 1.00 66.06 91 LEU A CA 1
ATOM 737 C C . LEU A 1 91 ? 16.628 -2.918 -8.945 1.00 66.06 91 LEU A C 1
ATOM 739 O O . LEU A 1 91 ? 17.539 -2.527 -8.221 1.00 66.06 91 LEU A O 1
ATOM 743 N N . GLU A 1 92 ? 16.776 -3.977 -9.743 1.00 67.19 92 GLU A N 1
ATOM 744 C CA . GLU A 1 92 ? 18.040 -4.727 -9.826 1.00 67.19 92 GLU A CA 1
ATOM 745 C C . GLU A 1 92 ? 19.173 -3.888 -10.443 1.00 67.19 92 GLU A C 1
ATOM 747 O O . GLU A 1 92 ? 20.288 -3.881 -9.925 1.00 67.19 92 GLU A O 1
ATOM 752 N N . LYS A 1 93 ? 18.903 -3.081 -11.480 1.00 68.00 93 LYS A N 1
ATOM 753 C CA . LYS A 1 93 ? 19.895 -2.117 -12.001 1.00 68.00 93 LYS A CA 1
ATOM 754 C C . LYS A 1 93 ? 20.282 -1.070 -10.958 1.00 68.00 93 LYS A C 1
ATOM 756 O O . LYS A 1 93 ? 21.450 -0.694 -10.851 1.00 68.00 93 LYS A O 1
ATOM 761 N N . TRP A 1 94 ? 19.303 -0.579 -10.203 1.00 65.19 94 TRP A N 1
ATOM 762 C CA . TRP A 1 94 ? 19.530 0.357 -9.110 1.00 65.19 94 TRP A CA 1
ATOM 763 C C . TRP A 1 94 ? 20.402 -0.274 -8.019 1.00 65.19 94 TRP A C 1
ATOM 765 O O . TRP A 1 94 ? 21.380 0.336 -7.586 1.00 65.19 94 TRP A O 1
ATOM 775 N N . LYS A 1 95 ? 20.128 -1.527 -7.652 1.00 61.84 95 LYS A N 1
ATOM 776 C CA . LYS A 1 95 ? 20.941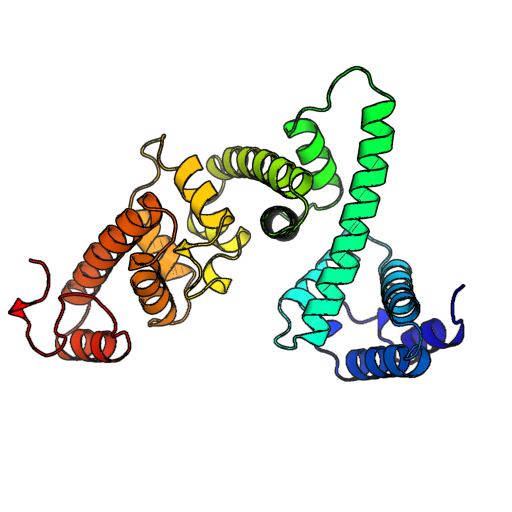 -2.331 -6.736 1.00 61.84 95 LYS A CA 1
ATOM 777 C C . LYS A 1 95 ? 22.359 -2.532 -7.255 1.00 61.84 95 LYS A C 1
ATOM 779 O O . LYS A 1 95 ? 23.280 -2.316 -6.482 1.00 61.84 95 LYS A O 1
ATOM 784 N N . ASP A 1 96 ? 22.573 -2.848 -8.531 1.00 65.38 96 ASP A N 1
ATOM 785 C CA . ASP A 1 96 ? 23.920 -2.947 -9.113 1.00 65.38 96 ASP A CA 1
ATOM 786 C C . ASP A 1 96 ? 24.666 -1.608 -9.039 1.00 65.38 96 ASP A C 1
ATOM 788 O O . ASP A 1 96 ? 25.849 -1.554 -8.687 1.00 65.38 96 ASP A O 1
ATOM 792 N N . HIS A 1 97 ? 23.966 -0.504 -9.320 1.00 59.53 97 HIS A N 1
ATOM 793 C CA . HIS A 1 97 ? 24.545 0.830 -9.221 1.00 59.53 97 HIS A CA 1
ATOM 794 C C . HIS A 1 97 ? 24.933 1.176 -7.776 1.00 59.53 97 HIS A C 1
ATOM 796 O O . HIS A 1 97 ? 26.035 1.686 -7.537 1.00 59.53 97 HIS A O 1
ATOM 802 N N . LEU A 1 98 ? 24.063 0.869 -6.813 1.00 57.16 98 LEU A N 1
ATOM 803 C CA . LEU A 1 98 ? 24.325 1.079 -5.396 1.00 57.16 98 LEU A CA 1
ATOM 804 C C . LEU A 1 98 ? 25.388 0.127 -4.856 1.00 57.16 98 LEU A C 1
ATOM 806 O O . LEU A 1 98 ? 26.257 0.585 -4.128 1.00 57.16 98 LEU A O 1
ATOM 810 N N . TRP A 1 99 ? 25.402 -1.144 -5.251 1.00 51.78 99 TRP A N 1
ATOM 811 C CA . TRP A 1 99 ? 26.402 -2.135 -4.847 1.00 51.78 99 TRP A CA 1
ATOM 812 C C . TRP A 1 99 ? 27.796 -1.757 -5.359 1.00 51.78 99 TRP A C 1
ATOM 814 O O . TRP A 1 99 ? 28.789 -1.832 -4.628 1.00 51.78 99 TRP A O 1
ATOM 824 N N . ALA A 1 100 ? 27.889 -1.270 -6.599 1.00 55.69 100 ALA A N 1
ATOM 825 C CA . ALA A 1 100 ? 29.127 -0.734 -7.163 1.00 55.69 100 ALA A CA 1
ATOM 826 C C . ALA A 1 100 ? 29.622 0.523 -6.421 1.00 55.69 100 ALA A C 1
ATOM 828 O O . ALA A 1 100 ? 30.824 0.789 -6.374 1.00 55.69 100 ALA A O 1
ATOM 829 N N . LYS A 1 101 ? 28.709 1.302 -5.825 1.00 50.03 101 LYS A N 1
ATOM 830 C CA . LYS A 1 101 ? 29.033 2.486 -5.014 1.00 50.03 101 LYS A CA 1
ATOM 831 C C . LYS A 1 101 ? 29.384 2.109 -3.564 1.00 50.03 101 LYS A C 1
ATOM 833 O O . LYS A 1 101 ? 30.361 2.628 -3.032 1.00 50.03 101 LYS A O 1
ATOM 838 N N . TRP A 1 102 ? 28.662 1.147 -2.988 1.00 41.31 102 TRP A N 1
ATOM 839 C CA . TRP A 1 102 ? 28.846 0.532 -1.667 1.00 41.31 102 TRP A CA 1
ATOM 840 C C . TRP A 1 102 ? 30.212 -0.153 -1.540 1.00 41.31 102 TRP A C 1
ATOM 842 O O . TRP A 1 102 ? 30.927 0.065 -0.571 1.00 41.31 102 TRP A O 1
ATOM 852 N N . THR A 1 103 ? 30.650 -0.892 -2.564 1.00 45.62 103 THR A N 1
ATOM 853 C CA . THR A 1 103 ? 31.982 -1.533 -2.578 1.00 45.62 103 THR A CA 1
ATOM 854 C C . THR A 1 103 ? 33.149 -0.551 -2.738 1.00 45.62 103 THR A C 1
ATOM 856 O O . THR A 1 103 ? 34.280 -0.877 -2.374 1.00 45.62 103 THR A O 1
ATOM 859 N N . LYS A 1 104 ? 32.910 0.652 -3.277 1.00 47.97 104 LYS A N 1
ATOM 860 C CA . LYS A 1 104 ? 33.967 1.630 -3.592 1.00 47.97 104 LYS A CA 1
ATOM 861 C C . LYS A 1 104 ? 34.211 2.651 -2.476 1.00 47.97 104 LYS A C 1
ATOM 863 O O . LYS A 1 104 ? 35.268 3.279 -2.455 1.00 47.97 104 LYS A O 1
ATOM 868 N N . ALA A 1 105 ? 33.274 2.800 -1.544 1.00 41.38 105 ALA A N 1
ATOM 869 C CA . ALA A 1 105 ? 33.395 3.682 -0.393 1.00 41.38 105 ALA A CA 1
ATOM 870 C C . ALA A 1 105 ? 33.385 2.845 0.892 1.00 41.38 105 ALA A C 1
ATOM 872 O O . ALA A 1 105 ? 32.344 2.361 1.310 1.00 41.38 105 ALA A O 1
ATOM 873 N N . HIS A 1 106 ? 34.529 2.713 1.566 1.00 41.09 106 HIS A N 1
ATOM 874 C CA . HIS A 1 106 ? 34.545 2.354 2.992 1.00 41.09 106 HIS A CA 1
ATOM 875 C C . HIS A 1 106 ? 34.064 3.552 3.839 1.00 41.09 106 HIS A C 1
ATOM 877 O O . HIS A 1 106 ? 34.812 4.117 4.627 1.00 41.09 106 HIS A O 1
ATOM 883 N N . ASN A 1 107 ? 32.817 3.951 3.601 1.00 48.00 107 ASN A N 1
ATOM 884 C CA . ASN A 1 107 ? 31.920 4.684 4.483 1.00 48.00 107 ASN A CA 1
ATOM 885 C C . ASN A 1 107 ? 30.515 4.258 4.042 1.00 48.00 107 ASN A C 1
ATOM 887 O O . ASN A 1 107 ? 30.134 4.478 2.892 1.00 48.00 107 ASN A O 1
ATOM 891 N N . GLU A 1 108 ? 29.799 3.579 4.933 1.00 57.47 108 GLU A N 1
ATOM 892 C CA . GLU A 1 108 ? 28.427 3.117 4.727 1.00 57.47 108 GLU A CA 1
ATOM 893 C C . GLU A 1 108 ? 27.558 4.304 4.286 1.00 57.47 108 GLU A C 1
ATOM 895 O O . GLU A 1 108 ? 27.462 5.295 5.009 1.00 57.47 108 GLU A O 1
ATOM 900 N N . LEU A 1 109 ? 26.946 4.234 3.095 1.00 56.59 109 LEU A N 1
ATOM 901 C CA . LEU A 1 109 ? 25.877 5.173 2.754 1.00 56.59 109 LEU A CA 1
ATOM 902 C C . LEU A 1 109 ? 24.763 4.967 3.777 1.00 56.59 109 LEU A C 1
ATOM 904 O O . LEU A 1 109 ? 24.246 3.861 3.924 1.00 56.59 109 LEU A O 1
ATOM 908 N N . THR A 1 110 ? 24.395 6.024 4.480 1.00 72.25 110 THR A N 1
ATOM 909 C CA . THR A 1 110 ? 23.255 5.994 5.391 1.00 72.25 110 THR A CA 1
ATOM 910 C C . THR A 1 110 ? 21.960 5.803 4.598 1.00 72.25 110 THR A C 1
ATOM 912 O O . THR A 1 110 ? 21.853 6.224 3.442 1.00 72.25 110 THR A O 1
ATOM 915 N N . THR A 1 111 ? 20.931 5.235 5.228 1.00 70.88 111 THR A N 1
ATOM 916 C CA . THR A 1 111 ? 19.580 5.116 4.648 1.00 70.88 111 THR A CA 1
ATOM 917 C C . THR A 1 111 ? 19.072 6.454 4.100 1.00 70.88 111 THR A C 1
ATOM 919 O O . THR A 1 111 ? 18.503 6.508 3.013 1.00 70.88 111 THR A O 1
ATOM 922 N N . LYS A 1 112 ? 19.387 7.566 4.777 1.00 78.50 112 LYS A N 1
ATOM 923 C CA . LYS A 1 112 ? 19.068 8.926 4.319 1.00 78.50 112 LYS A CA 1
ATOM 924 C C . LYS A 1 112 ? 19.749 9.300 3.006 1.00 78.50 112 LYS A C 1
ATOM 926 O O . LYS A 1 112 ? 19.112 9.883 2.135 1.00 78.50 112 LYS A O 1
ATOM 931 N N . GLU A 1 113 ? 21.029 8.981 2.841 1.00 71.50 113 GLU A N 1
ATOM 932 C CA . GLU A 1 113 ? 21.748 9.254 1.591 1.00 71.50 113 GLU A CA 1
ATOM 933 C C . GLU A 1 113 ? 21.215 8.392 0.442 1.00 71.50 113 GLU A C 1
ATOM 935 O O . GLU A 1 113 ? 21.073 8.885 -0.676 1.00 71.50 113 GLU A O 1
ATOM 940 N N . MET A 1 114 ? 20.856 7.133 0.712 1.00 73.88 114 MET A N 1
ATOM 941 C CA . MET A 1 114 ? 20.197 6.272 -0.276 1.00 73.88 114 MET A CA 1
ATOM 942 C C . MET A 1 114 ? 18.815 6.809 -0.670 1.00 73.88 114 MET A C 1
ATOM 944 O O . MET A 1 114 ? 18.490 6.842 -1.857 1.00 73.88 114 MET A O 1
ATOM 948 N N . LEU A 1 115 ? 18.034 7.293 0.299 1.00 79.25 115 LEU A N 1
ATOM 949 C CA . LEU A 1 115 ? 16.733 7.914 0.057 1.00 79.25 115 LEU A CA 1
ATOM 950 C C . LEU A 1 115 ? 16.858 9.203 -0.770 1.00 79.25 115 LEU A C 1
ATOM 952 O O . LEU A 1 115 ? 16.070 9.420 -1.686 1.00 79.25 115 LEU A O 1
ATOM 956 N N . LEU A 1 116 ? 17.869 10.037 -0.504 1.00 75.44 116 LEU A N 1
ATOM 957 C CA . LEU A 1 116 ? 18.163 11.235 -1.302 1.00 75.44 116 LEU A CA 1
ATOM 958 C C . LEU A 1 116 ? 18.521 10.887 -2.750 1.00 75.44 116 LEU A C 1
ATOM 960 O O . LEU A 1 116 ? 18.072 11.559 -3.677 1.00 75.44 116 LEU A O 1
ATOM 964 N N . ILE A 1 117 ? 19.305 9.826 -2.952 1.00 68.44 117 ILE A N 1
ATOM 965 C CA . ILE A 1 117 ? 19.617 9.328 -4.294 1.00 68.44 117 ILE A CA 1
ATOM 966 C C . ILE A 1 117 ? 18.332 8.853 -4.980 1.00 68.44 117 ILE A C 1
ATOM 968 O O . ILE A 1 117 ? 18.084 9.253 -6.113 1.00 68.44 117 ILE A O 1
ATOM 972 N N . LEU A 1 118 ? 17.485 8.068 -4.307 1.00 69.44 118 LEU A N 1
ATOM 973 C CA . LEU A 1 118 ? 16.196 7.639 -4.861 1.00 69.44 118 LEU A CA 1
ATOM 974 C C . LEU A 1 118 ? 15.318 8.822 -5.269 1.00 69.44 118 LEU A C 1
ATOM 976 O O . LEU A 1 118 ? 14.832 8.844 -6.392 1.00 69.44 118 LEU A O 1
ATOM 980 N N . LYS A 1 119 ? 15.186 9.838 -4.413 1.00 77.75 119 LYS A N 1
ATOM 981 C CA . LYS A 1 119 ? 14.435 11.068 -4.715 1.00 77.75 119 LYS A CA 1
ATOM 982 C C . LYS A 1 119 ? 14.960 11.821 -5.934 1.00 77.75 119 LYS A C 1
ATOM 984 O O . LYS A 1 119 ? 14.193 12.501 -6.604 1.00 77.75 119 LYS A O 1
ATOM 989 N N . SER A 1 120 ? 16.257 11.709 -6.232 1.00 68.38 120 SER A N 1
ATOM 990 C CA . SER A 1 120 ? 16.834 12.328 -7.432 1.00 68.38 120 SER A CA 1
ATOM 991 C C . SER A 1 120 ? 16.414 11.638 -8.734 1.00 68.38 120 SER A C 1
ATOM 993 O O . SER A 1 120 ? 16.433 12.280 -9.779 1.00 68.38 120 SER A O 1
ATOM 995 N N . PHE A 1 121 ? 16.017 10.362 -8.667 1.00 57.47 121 PHE A N 1
ATOM 996 C CA . PHE A 1 121 ? 15.504 9.590 -9.805 1.00 57.47 121 PHE A CA 1
ATOM 997 C C . PHE A 1 121 ? 13.971 9.529 -9.837 1.00 57.47 121 PHE A C 1
ATOM 999 O O . PHE A 1 121 ? 13.377 9.457 -10.907 1.00 57.47 121 PHE A O 1
ATOM 1006 N N . TYR A 1 122 ? 13.332 9.581 -8.669 1.00 69.25 122 TYR A N 1
ATOM 1007 C CA . TYR A 1 122 ? 11.886 9.499 -8.488 1.00 69.25 122 TYR A CA 1
ATOM 1008 C C . TYR A 1 122 ? 11.417 10.750 -7.747 1.00 69.25 122 TYR A C 1
ATOM 1010 O O . TYR A 1 122 ? 11.295 10.758 -6.521 1.00 69.25 122 TYR A O 1
ATOM 1018 N N . THR A 1 123 ? 11.227 11.830 -8.504 1.00 65.25 123 THR A N 1
ATOM 1019 C CA . THR A 1 1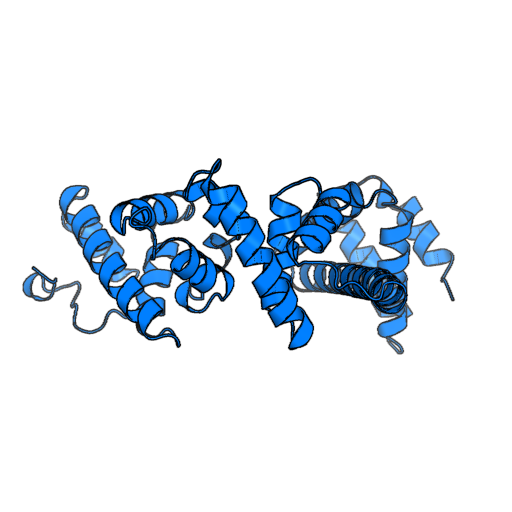23 ? 10.918 13.161 -7.960 1.00 65.25 123 THR A CA 1
ATOM 1020 C C . THR A 1 123 ? 9.507 13.265 -7.395 1.00 65.25 123 THR A C 1
ATOM 1022 O O . THR A 1 123 ? 9.265 14.092 -6.518 1.00 65.25 123 THR A O 1
ATOM 1025 N N . GLU A 1 124 ? 8.590 12.425 -7.874 1.00 76.56 124 GLU A N 1
ATOM 1026 C CA . GLU A 1 124 ? 7.215 12.369 -7.392 1.00 76.56 124 GLU A CA 1
ATOM 1027 C C . GLU A 1 124 ? 7.090 11.403 -6.204 1.00 76.56 124 GLU A C 1
ATOM 1029 O O . GLU A 1 124 ? 7.516 10.241 -6.257 1.00 76.56 124 GLU A O 1
ATOM 1034 N N . ASP A 1 125 ? 6.490 11.892 -5.114 1.00 82.19 125 ASP A N 1
ATOM 1035 C CA . ASP A 1 125 ? 6.332 11.140 -3.864 1.00 82.19 125 ASP A CA 1
ATOM 1036 C C . ASP A 1 125 ? 5.533 9.841 -4.059 1.00 82.19 125 ASP A C 1
ATOM 1038 O O . ASP A 1 125 ? 5.767 8.868 -3.347 1.00 82.19 125 ASP A O 1
ATOM 1042 N N . ASP A 1 126 ? 4.591 9.808 -5.003 1.00 80.56 126 ASP A N 1
ATOM 1043 C CA . ASP A 1 126 ? 3.732 8.653 -5.286 1.00 80.56 126 ASP A CA 1
ATOM 1044 C C . ASP A 1 126 ? 4.508 7.495 -5.933 1.00 80.56 126 ASP A C 1
ATOM 1046 O O . ASP A 1 126 ? 4.299 6.323 -5.592 1.00 80.56 126 ASP A O 1
ATOM 1050 N N . MET A 1 127 ? 5.450 7.812 -6.822 1.00 77.81 127 MET A N 1
ATOM 1051 C CA . MET A 1 127 ? 6.349 6.850 -7.448 1.00 77.81 127 MET A CA 1
ATOM 1052 C C . MET A 1 127 ? 7.341 6.306 -6.427 1.00 77.81 127 MET A C 1
ATOM 1054 O O . MET A 1 127 ? 7.488 5.086 -6.307 1.00 77.81 127 MET A O 1
ATOM 1058 N N . LEU A 1 128 ? 7.955 7.190 -5.633 1.00 82.00 128 LEU A N 1
ATOM 1059 C CA . LEU A 1 128 ? 8.851 6.782 -4.555 1.00 82.00 128 LEU A CA 1
ATOM 1060 C C . LEU A 1 128 ? 8.125 5.886 -3.541 1.00 82.00 128 LEU A C 1
ATOM 1062 O O . LEU A 1 128 ? 8.618 4.808 -3.210 1.00 82.00 128 LEU A O 1
ATOM 1066 N N . ALA A 1 129 ? 6.926 6.278 -3.100 1.00 88.50 129 ALA A N 1
ATOM 1067 C CA . ALA A 1 129 ? 6.101 5.477 -2.199 1.00 88.50 129 ALA A CA 1
ATOM 1068 C C . ALA A 1 129 ? 5.796 4.095 -2.789 1.00 88.50 129 ALA A C 1
ATOM 1070 O O . ALA A 1 129 ? 5.953 3.083 -2.109 1.00 88.50 129 ALA A O 1
ATOM 1071 N N . SER A 1 130 ? 5.414 4.041 -4.068 1.00 83.50 130 SER A N 1
ATOM 1072 C CA . SER A 1 130 ? 5.090 2.787 -4.757 1.00 83.50 130 SER A CA 1
ATOM 1073 C C . SER A 1 130 ? 6.282 1.832 -4.812 1.00 83.50 130 SER A C 1
ATOM 1075 O O . SER A 1 130 ? 6.109 0.628 -4.611 1.00 83.50 130 SER A O 1
ATOM 1077 N N . ILE A 1 131 ? 7.487 2.352 -5.053 1.00 80.50 131 ILE A N 1
ATOM 1078 C CA . ILE A 1 131 ? 8.724 1.563 -5.069 1.00 80.50 131 ILE A CA 1
ATOM 1079 C C . ILE A 1 131 ? 9.014 0.986 -3.685 1.00 80.50 131 ILE A C 1
ATOM 1081 O O . ILE A 1 131 ? 9.264 -0.212 -3.562 1.00 80.50 131 ILE A O 1
ATOM 1085 N N . LEU A 1 132 ? 8.933 1.813 -2.642 1.00 88.06 132 LEU A N 1
ATOM 1086 C CA . LEU A 1 132 ? 9.196 1.379 -1.271 1.00 88.06 132 LEU A CA 1
ATOM 1087 C C . LEU A 1 132 ? 8.168 0.342 -0.803 1.00 88.06 132 LEU A C 1
ATOM 1089 O O . LEU A 1 132 ? 8.545 -0.701 -0.275 1.00 88.06 132 LEU A O 1
ATOM 1093 N N . VAL A 1 133 ? 6.878 0.574 -1.067 1.00 89.25 133 VAL A N 1
ATOM 1094 C CA . VAL A 1 133 ? 5.803 -0.383 -0.757 1.00 89.25 133 VAL A CA 1
ATOM 1095 C C . VAL A 1 133 ? 5.998 -1.701 -1.509 1.00 89.25 133 VAL A C 1
ATOM 1097 O O . VAL A 1 133 ? 5.827 -2.762 -0.918 1.00 89.25 133 VAL A O 1
ATOM 1100 N N . SER A 1 134 ? 6.407 -1.658 -2.779 1.00 83.56 134 SER A N 1
ATOM 1101 C CA . SER A 1 134 ? 6.699 -2.878 -3.548 1.00 83.56 134 SER A CA 1
ATOM 1102 C C . SER A 1 134 ? 7.919 -3.618 -2.994 1.00 83.56 134 SER A C 1
ATOM 1104 O O . SER A 1 134 ? 7.911 -4.843 -2.898 1.00 83.56 134 SER A O 1
ATOM 1106 N N . GLY A 1 135 ? 8.952 -2.884 -2.571 1.00 83.06 135 GLY A N 1
ATOM 1107 C CA . GLY A 1 135 ? 10.141 -3.450 -1.937 1.00 83.06 135 GLY A CA 1
ATOM 1108 C C . GLY A 1 135 ? 9.824 -4.208 -0.645 1.00 83.06 135 GLY A C 1
ATOM 1109 O O . GLY A 1 135 ? 10.402 -5.268 -0.411 1.00 83.06 135 GLY A O 1
ATOM 1110 N N . LEU A 1 136 ? 8.852 -3.738 0.147 1.00 86.88 136 LEU A N 1
ATOM 1111 C CA . LEU A 1 136 ? 8.363 -4.448 1.340 1.00 86.88 136 LEU A CA 1
ATOM 1112 C C . LEU A 1 136 ? 7.711 -5.798 1.028 1.00 86.88 136 LEU A C 1
ATOM 1114 O O . LEU A 1 136 ? 7.693 -6.686 1.879 1.00 86.88 136 LEU A O 1
ATOM 1118 N N . GLU A 1 137 ? 7.172 -5.954 -0.177 1.00 85.06 137 GLU A N 1
ATOM 1119 C CA . GLU A 1 137 ? 6.514 -7.176 -0.643 1.00 85.06 137 GLU A CA 1
ATOM 1120 C C . GLU A 1 137 ? 7.474 -8.099 -1.415 1.00 85.06 137 GLU A C 1
ATOM 1122 O O . GLU A 1 137 ? 7.068 -9.158 -1.893 1.00 85.06 137 GLU A O 1
ATOM 1127 N N . SER A 1 138 ? 8.756 -7.728 -1.520 1.00 82.62 138 SER A N 1
ATOM 1128 C CA . SER A 1 138 ? 9.773 -8.518 -2.215 1.00 82.62 138 SER A CA 1
ATOM 1129 C C . SER A 1 138 ? 10.006 -9.877 -1.551 1.00 82.62 138 SER A C 1
ATOM 1131 O O . SER A 1 138 ? 9.994 -10.011 -0.329 1.00 82.62 138 SER A O 1
ATOM 1133 N N . ASN A 1 139 ? 10.316 -10.900 -2.349 1.00 82.06 139 ASN A N 1
ATOM 1134 C CA . ASN A 1 139 ? 10.757 -12.196 -1.825 1.00 82.06 139 ASN A CA 1
ATOM 1135 C C . ASN A 1 139 ? 12.211 -12.172 -1.314 1.00 82.06 139 ASN A C 1
ATOM 1137 O O . ASN A 1 139 ? 12.613 -13.103 -0.622 1.00 82.06 139 ASN A O 1
ATOM 1141 N N . ASP A 1 140 ? 12.983 -11.123 -1.613 1.00 79.19 140 ASP A N 1
ATOM 1142 C CA . ASP A 1 140 ? 14.352 -10.945 -1.121 1.00 79.19 140 ASP A CA 1
ATOM 1143 C C . ASP A 1 140 ? 14.360 -10.229 0.240 1.00 79.19 140 ASP A C 1
ATOM 1145 O O . ASP A 1 140 ? 13.888 -9.099 0.378 1.00 79.19 140 ASP A O 1
ATOM 1149 N N . ASP A 1 141 ? 14.906 -10.896 1.256 1.00 74.31 141 ASP A N 1
ATOM 1150 C CA . ASP A 1 141 ? 14.949 -10.400 2.634 1.00 74.31 141 ASP A CA 1
ATOM 1151 C C . ASP A 1 141 ? 15.736 -9.089 2.770 1.00 74.31 141 ASP A C 1
ATOM 1153 O O . ASP A 1 141 ? 15.324 -8.206 3.521 1.00 74.31 141 ASP A O 1
ATOM 1157 N N . HIS A 1 142 ? 16.836 -8.927 2.027 1.00 69.69 142 HIS A N 1
ATOM 1158 C CA . HIS A 1 142 ? 17.635 -7.701 2.061 1.00 69.69 142 HIS A CA 1
ATOM 1159 C C . HIS A 1 142 ? 16.871 -6.542 1.429 1.00 69.69 142 HIS A C 1
ATOM 1161 O O . HIS A 1 142 ? 16.915 -5.430 1.950 1.00 69.69 142 HIS A O 1
ATOM 1167 N N . MET A 1 143 ? 16.138 -6.798 0.342 1.00 77.00 143 MET A N 1
ATOM 1168 C CA . MET A 1 143 ? 15.285 -5.790 -0.284 1.00 77.00 143 MET A CA 1
ATOM 1169 C C . MET A 1 143 ? 14.155 -5.359 0.650 1.00 77.00 143 MET A C 1
ATOM 1171 O O . MET A 1 143 ? 13.924 -4.161 0.798 1.00 77.00 143 MET A O 1
ATOM 1175 N N . ARG A 1 144 ? 13.491 -6.303 1.331 1.00 82.56 144 ARG A N 1
ATOM 1176 C CA . ARG A 1 144 ? 12.449 -5.961 2.313 1.00 82.56 144 ARG A CA 1
ATOM 1177 C C . ARG A 1 144 ? 12.999 -5.117 3.458 1.00 82.56 144 ARG A C 1
ATOM 1179 O O . ARG A 1 144 ? 12.363 -4.139 3.840 1.00 82.56 144 ARG A O 1
ATOM 1186 N N . LEU A 1 145 ? 14.172 -5.473 3.988 1.00 77.56 145 LEU A N 1
ATOM 1187 C CA . LEU A 1 145 ? 14.829 -4.715 5.058 1.00 77.56 145 LEU A CA 1
ATOM 1188 C C . LEU A 1 145 ? 15.220 -3.308 4.593 1.00 77.56 145 LEU A C 1
ATOM 1190 O O . LEU A 1 145 ? 14.868 -2.332 5.248 1.00 77.56 145 LEU A O 1
ATOM 1194 N N . LEU A 1 146 ? 15.860 -3.188 3.428 1.00 77.88 146 LEU A N 1
ATOM 1195 C CA . LEU A 1 146 ? 16.242 -1.894 2.865 1.00 77.88 146 LEU A CA 1
ATOM 1196 C C . LEU A 1 146 ? 15.016 -1.015 2.578 1.00 77.88 146 LEU A C 1
ATOM 1198 O O . LEU A 1 146 ? 15.002 0.160 2.938 1.00 77.88 146 LEU A O 1
ATOM 1202 N N . ALA A 1 147 ? 13.974 -1.575 1.961 1.00 83.56 147 ALA A N 1
ATOM 1203 C CA . ALA A 1 147 ? 12.725 -0.867 1.699 1.00 83.56 147 ALA A CA 1
ATOM 1204 C C . ALA A 1 147 ? 12.042 -0.425 2.999 1.00 83.56 147 ALA A C 1
ATOM 1206 O O . ALA A 1 147 ? 11.508 0.681 3.061 1.00 83.56 147 ALA A O 1
ATOM 1207 N N . SER A 1 148 ? 12.109 -1.256 4.043 1.00 87.50 148 SER A N 1
ATOM 1208 C CA . SER A 1 148 ? 11.619 -0.909 5.373 1.00 87.50 148 SER A CA 1
ATOM 1209 C C . SER A 1 148 ? 12.365 0.289 5.955 1.00 87.50 148 SER A C 1
ATOM 1211 O O . SER A 1 148 ? 11.742 1.277 6.345 1.00 87.50 148 SER A O 1
ATOM 1213 N N . ASP A 1 149 ? 13.694 0.255 5.962 1.00 84.06 149 ASP A N 1
ATOM 1214 C CA . ASP A 1 149 ? 14.502 1.350 6.501 1.00 84.06 149 ASP A CA 1
ATOM 1215 C C . ASP A 1 149 ? 14.260 2.660 5.734 1.00 84.06 149 ASP A C 1
ATOM 1217 O O . ASP A 1 149 ? 14.040 3.716 6.335 1.00 84.06 149 ASP A O 1
ATOM 1221 N N . LEU A 1 150 ? 14.227 2.587 4.400 1.00 87.62 150 LEU A N 1
ATOM 1222 C CA . LEU A 1 150 ? 13.958 3.736 3.535 1.00 87.62 150 LEU A CA 1
ATOM 1223 C C . LEU A 1 150 ? 12.551 4.300 3.746 1.00 87.62 150 LEU A C 1
ATOM 1225 O O . LEU A 1 150 ? 12.384 5.520 3.803 1.00 87.62 150 LEU A O 1
ATOM 1229 N N . LEU A 1 151 ? 11.539 3.439 3.894 1.00 94.06 151 LEU A N 1
ATOM 1230 C CA . LEU A 1 151 ? 10.173 3.886 4.143 1.00 94.06 151 LEU A CA 1
ATOM 1231 C C . LEU A 1 151 ? 10.032 4.536 5.520 1.00 94.06 151 LEU A C 1
ATOM 1233 O O . LEU A 1 151 ? 9.344 5.546 5.635 1.00 94.06 151 LEU A O 1
ATOM 1237 N N . ILE A 1 152 ? 10.704 4.019 6.550 1.00 91.44 152 ILE A N 1
ATOM 123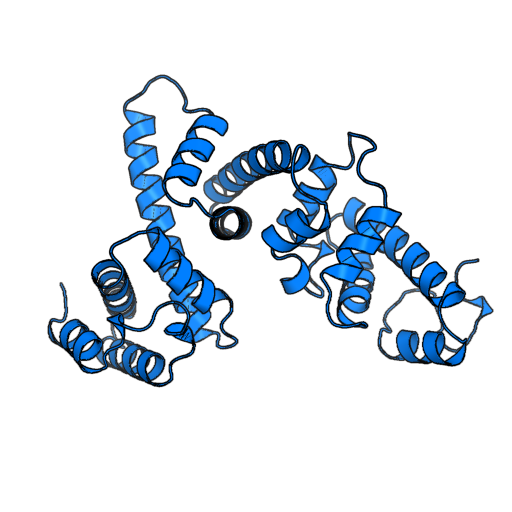8 C CA . ILE A 1 152 ? 10.725 4.651 7.877 1.00 91.44 152 ILE A CA 1
ATOM 1239 C C . ILE A 1 152 ? 11.277 6.076 7.783 1.00 91.44 152 ILE A C 1
ATOM 1241 O O . ILE A 1 152 ? 10.690 7.005 8.342 1.00 91.44 152 ILE A O 1
ATOM 1245 N N . ASP A 1 153 ? 12.391 6.273 7.077 1.00 90.88 153 ASP A N 1
ATOM 1246 C CA . ASP A 1 153 ? 12.968 7.606 6.904 1.00 90.88 153 ASP A CA 1
ATOM 1247 C C . ASP A 1 153 ? 12.066 8.523 6.066 1.00 90.88 153 ASP A C 1
ATOM 1249 O O . ASP A 1 153 ? 11.884 9.690 6.422 1.00 90.88 153 ASP A O 1
ATOM 1253 N N . GLN A 1 154 ? 11.399 7.988 5.041 1.00 93.69 154 GLN A N 1
ATOM 1254 C CA . GLN A 1 154 ? 10.414 8.736 4.262 1.00 93.69 154 GLN A CA 1
ATOM 1255 C C . GLN A 1 154 ? 9.196 9.164 5.101 1.00 93.69 154 GLN A C 1
ATOM 1257 O O . GLN A 1 154 ? 8.762 10.315 5.026 1.00 93.69 154 GLN A O 1
ATOM 1262 N N . LEU A 1 155 ? 8.661 8.274 5.944 1.00 93.81 155 LEU A N 1
ATOM 1263 C CA . LEU A 1 155 ? 7.531 8.567 6.830 1.00 93.81 155 LEU A CA 1
ATOM 1264 C C . LEU A 1 155 ? 7.879 9.653 7.854 1.00 93.81 155 LEU A C 1
ATOM 1266 O O . LEU A 1 155 ? 7.041 10.510 8.142 1.00 93.81 155 LEU A O 1
ATOM 1270 N N . LYS A 1 156 ? 9.116 9.664 8.372 1.00 90.38 156 LYS A N 1
ATOM 1271 C CA . LYS A 1 156 ? 9.604 10.736 9.259 1.00 90.38 156 LYS A CA 1
ATOM 1272 C C . LYS A 1 156 ? 9.602 12.095 8.565 1.00 90.38 156 LYS A C 1
ATOM 1274 O O . LYS A 1 156 ? 9.239 13.081 9.201 1.00 90.38 156 LYS A O 1
ATOM 1279 N N . GLU A 1 157 ? 9.993 12.159 7.293 1.00 90.19 157 GLU A N 1
ATOM 1280 C CA . GLU A 1 157 ? 9.958 13.409 6.528 1.00 90.19 157 GLU A CA 1
ATOM 1281 C C . GLU A 1 157 ? 8.522 13.873 6.258 1.00 90.19 157 GLU A C 1
ATOM 1283 O O . GLU A 1 157 ? 8.174 15.018 6.551 1.00 90.19 157 GLU A O 1
ATOM 1288 N N . TRP A 1 158 ? 7.655 12.984 5.763 1.00 92.88 158 TRP A N 1
ATOM 1289 C CA . TRP A 1 158 ? 6.267 13.339 5.450 1.00 92.88 158 TRP A CA 1
ATOM 1290 C C . TRP A 1 158 ? 5.462 13.771 6.672 1.00 92.88 158 TRP A C 1
ATOM 1292 O O . TRP A 1 158 ? 4.614 14.656 6.559 1.00 92.88 158 TRP A O 1
ATOM 1302 N N . LYS A 1 159 ? 5.761 13.223 7.853 1.00 86.19 159 LYS A N 1
ATOM 1303 C CA . LYS A 1 159 ? 5.128 13.614 9.120 1.00 86.19 159 LYS A CA 1
ATOM 1304 C C . LYS A 1 159 ? 5.189 15.120 9.404 1.00 86.19 159 LYS A C 1
ATOM 1306 O O . LYS A 1 159 ? 4.321 15.630 10.106 1.00 86.19 159 LYS A O 1
ATOM 1311 N N . GLY A 1 160 ? 6.191 15.830 8.880 1.00 81.94 160 GLY A N 1
ATOM 1312 C CA . GLY A 1 160 ? 6.354 17.273 9.074 1.00 81.94 160 GLY A CA 1
ATOM 1313 C C . GLY A 1 160 ? 5.586 18.161 8.091 1.00 81.94 160 GLY A C 1
ATOM 1314 O O . GLY A 1 160 ? 5.547 19.371 8.300 1.00 81.94 160 GLY A O 1
ATOM 1315 N N . GLY A 1 161 ? 5.000 17.606 7.024 1.00 86.38 161 GLY A N 1
ATOM 1316 C CA . GLY A 1 161 ? 4.462 18.422 5.927 1.00 86.38 161 GLY A CA 1
ATOM 1317 C C . GLY A 1 161 ? 3.306 17.829 5.127 1.00 86.38 161 GLY A C 1
ATOM 1318 O O . GLY A 1 161 ? 2.820 18.497 4.219 1.00 86.38 161 GLY A O 1
ATOM 1319 N N . LYS A 1 162 ? 2.853 16.610 5.434 1.00 92.38 162 LYS A N 1
ATOM 1320 C CA . LYS A 1 162 ? 1.721 15.962 4.760 1.00 92.38 162 LYS A CA 1
ATOM 1321 C C . LYS A 1 162 ? 0.616 15.600 5.738 1.00 92.38 162 LYS A C 1
ATOM 1323 O O . LYS A 1 162 ? 0.876 15.306 6.906 1.00 92.38 162 LYS A O 1
ATOM 1328 N N . SER A 1 163 ? -0.622 15.607 5.247 1.00 92.75 163 SER A N 1
ATOM 1329 C CA . SER A 1 163 ? -1.753 15.124 6.030 1.00 92.75 163 SER A CA 1
ATOM 1330 C C . SER A 1 163 ? -1.727 13.598 6.149 1.00 92.75 163 SER A C 1
ATOM 1332 O O . SER A 1 163 ? -1.052 12.895 5.396 1.00 92.75 163 SER A O 1
ATOM 1334 N N . MET A 1 164 ? -2.491 13.070 7.105 1.00 92.62 164 MET A N 1
ATOM 1335 C CA . MET A 1 164 ? -2.682 11.630 7.251 1.00 92.62 164 MET A CA 1
ATOM 1336 C C . MET A 1 164 ? -3.262 11.015 5.972 1.00 92.62 164 MET A C 1
ATOM 1338 O O . MET A 1 164 ? -2.744 10.015 5.490 1.00 92.62 164 MET A O 1
ATOM 1342 N N . GLU A 1 165 ? -4.277 11.655 5.392 1.00 94.06 165 GLU A N 1
ATOM 1343 C CA . GLU A 1 165 ? -4.916 11.232 4.144 1.00 94.06 165 GLU A CA 1
ATOM 1344 C C . GLU A 1 165 ? -3.925 11.160 2.975 1.00 94.06 165 GLU A C 1
ATOM 1346 O O . GLU A 1 165 ? -3.887 10.149 2.269 1.00 94.06 165 GLU A O 1
ATOM 1351 N N . ASP A 1 166 ? -3.067 12.174 2.823 1.00 95.44 166 ASP A N 1
ATOM 1352 C CA . ASP A 1 166 ? -2.046 12.191 1.771 1.00 95.44 166 ASP A CA 1
ATOM 1353 C C . ASP A 1 166 ? -1.085 11.010 1.923 1.00 95.44 166 ASP A C 1
ATOM 1355 O O . ASP A 1 166 ? -0.795 10.311 0.955 1.00 95.44 166 ASP A O 1
ATOM 1359 N N . ILE A 1 167 ? -0.606 10.748 3.144 1.00 95.94 167 ILE A N 1
ATOM 1360 C CA . ILE A 1 167 ? 0.341 9.657 3.398 1.00 95.94 167 ILE A CA 1
ATOM 1361 C C . ILE A 1 167 ? -0.317 8.299 3.134 1.00 95.94 167 ILE A C 1
ATOM 1363 O O . ILE A 1 167 ? 0.276 7.464 2.455 1.00 95.94 167 ILE A O 1
ATOM 1367 N N . LEU A 1 168 ? -1.541 8.067 3.620 1.00 95.50 168 LEU A N 1
ATOM 1368 C CA . LEU A 1 168 ? -2.244 6.802 3.375 1.00 95.50 168 LEU A CA 1
ATOM 1369 C C . LEU A 1 168 ? -2.504 6.578 1.872 1.00 95.50 168 LEU A C 1
ATOM 1371 O O . LEU A 1 168 ? -2.401 5.443 1.400 1.00 95.50 168 LEU A O 1
ATOM 1375 N N . THR A 1 169 ? -2.782 7.655 1.127 1.00 94.88 169 THR A N 1
ATOM 1376 C CA . THR A 1 169 ? -2.968 7.629 -0.332 1.00 94.88 169 THR A CA 1
ATOM 1377 C C . THR A 1 169 ? -1.666 7.304 -1.062 1.00 94.88 169 THR A C 1
ATOM 1379 O O . THR A 1 169 ? -1.663 6.438 -1.937 1.00 94.88 169 THR A O 1
ATOM 1382 N N . LEU A 1 170 ? -0.550 7.935 -0.676 1.00 95.12 170 LEU A N 1
ATOM 1383 C CA . LEU A 1 170 ? 0.783 7.657 -1.229 1.00 95.12 170 LEU A CA 1
ATOM 1384 C C . LEU A 1 170 ? 1.189 6.195 -1.008 1.00 95.12 170 LEU A C 1
ATOM 1386 O O . LEU A 1 170 ? 1.729 5.553 -1.905 1.00 95.12 170 LEU A O 1
ATOM 1390 N N . LEU A 1 171 ? 0.866 5.640 0.161 1.00 95.25 171 LEU A N 1
ATOM 1391 C CA . LEU A 1 171 ? 1.088 4.229 0.486 1.00 95.25 171 LEU A CA 1
ATOM 1392 C C . LEU A 1 171 ? 0.102 3.267 -0.201 1.00 95.25 171 LEU A C 1
ATOM 1394 O O . LEU A 1 171 ? 0.217 2.052 -0.021 1.00 95.25 171 LEU A O 1
ATOM 1398 N N . LYS A 1 172 ? -0.867 3.784 -0.971 1.00 91.31 172 LYS A N 1
ATOM 1399 C CA . LYS A 1 172 ? -1.885 3.016 -1.707 1.00 91.31 172 LYS A CA 1
ATOM 1400 C C . LYS A 1 172 ? -2.666 2.047 -0.817 1.00 91.31 172 LYS A C 1
ATOM 1402 O O . LYS A 1 172 ? -2.970 0.915 -1.195 1.00 91.31 172 LYS A O 1
ATOM 1407 N N . LEU A 1 173 ? -2.992 2.474 0.402 1.00 93.69 173 LEU A N 1
ATOM 1408 C CA . LEU A 1 173 ? -3.653 1.612 1.385 1.00 93.69 173 LEU A CA 1
ATOM 1409 C C . LEU A 1 173 ? -5.118 1.324 1.047 1.00 93.69 173 LEU A C 1
ATOM 1411 O O . LEU A 1 173 ? -5.632 0.261 1.396 1.00 93.69 173 LEU A O 1
ATOM 1415 N N . GLN A 1 174 ? -5.774 2.222 0.316 1.00 89.19 174 GLN A N 1
ATOM 1416 C CA . GLN A 1 174 ? -7.111 2.011 -0.234 1.00 89.19 174 GLN A CA 1
ATOM 1417 C C . GLN A 1 174 ? -7.171 0.827 -1.214 1.00 89.19 174 GLN A C 1
ATOM 1419 O O . GLN A 1 174 ? -8.206 0.170 -1.324 1.00 89.19 174 GLN A O 1
ATOM 1424 N N . ASP A 1 175 ? -6.054 0.498 -1.871 1.00 89.69 175 ASP A N 1
ATOM 1425 C CA . ASP A 1 175 ? -5.988 -0.590 -2.851 1.00 89.69 175 ASP A CA 1
ATOM 1426 C C . ASP A 1 175 ? -5.846 -1.969 -2.187 1.00 89.69 175 ASP A C 1
ATOM 1428 O O . ASP A 1 175 ? -6.059 -2.997 -2.832 1.00 89.69 175 ASP A O 1
ATOM 1432 N N . LYS A 1 176 ? -5.511 -2.017 -0.889 1.00 90.50 176 LYS A N 1
ATOM 1433 C CA . LYS A 1 176 ? -5.325 -3.275 -0.147 1.00 90.50 176 LYS A CA 1
ATOM 1434 C C . LYS A 1 176 ? -6.647 -3.962 0.200 1.00 90.50 176 LYS A C 1
ATOM 1436 O O . LYS A 1 176 ? -6.666 -5.184 0.362 1.00 90.50 176 LYS A O 1
ATOM 1441 N N . GLY A 1 177 ? -7.748 -3.211 0.300 1.00 89.50 177 GLY A N 1
ATOM 1442 C CA . GLY A 1 177 ? -9.065 -3.748 0.648 1.00 89.50 177 GLY A CA 1
ATOM 1443 C C . GLY A 1 177 ? -9.014 -4.615 1.910 1.00 89.50 177 GLY A C 1
ATOM 1444 O O . GLY A 1 177 ? -8.464 -4.204 2.928 1.00 89.50 177 GLY A O 1
ATOM 1445 N N . VAL A 1 178 ? -9.522 -5.848 1.831 1.00 91.19 178 VAL A N 1
ATOM 1446 C CA . VAL A 1 178 ? -9.522 -6.811 2.953 1.00 91.19 178 VAL A CA 1
ATOM 1447 C C . VAL A 1 178 ? -8.130 -7.144 3.504 1.00 91.19 178 VAL A C 1
ATOM 1449 O O . VAL A 1 178 ? -8.014 -7.531 4.661 1.00 91.19 178 VAL A O 1
ATOM 1452 N N . GLY A 1 179 ? -7.071 -6.951 2.712 1.00 92.56 179 GLY A N 1
ATOM 1453 C CA . GLY A 1 179 ? -5.684 -7.156 3.130 1.00 92.56 179 GLY A CA 1
ATOM 1454 C C . GLY A 1 179 ? -5.051 -5.957 3.844 1.00 92.56 179 GLY A C 1
ATOM 1455 O O . GLY A 1 179 ? -3.858 -6.001 4.133 1.00 92.56 179 GLY A O 1
ATOM 1456 N N . LEU A 1 180 ? -5.800 -4.878 4.113 1.00 95.56 180 LEU A N 1
ATOM 1457 C CA . LEU A 1 180 ? -5.273 -3.650 4.724 1.00 95.56 180 LEU A CA 1
ATOM 1458 C C . LEU A 1 180 ? -4.500 -3.923 6.021 1.00 95.56 180 LEU A C 1
ATOM 1460 O O . LEU A 1 180 ? -3.380 -3.446 6.174 1.00 95.56 180 LEU A O 1
ATOM 1464 N N . PHE A 1 181 ? -5.073 -4.702 6.938 1.00 96.12 181 PHE A N 1
ATOM 1465 C CA . PHE A 1 181 ? -4.492 -4.954 8.264 1.00 96.12 181 PHE A CA 1
ATOM 1466 C C . PHE A 1 181 ? -3.326 -5.953 8.258 1.00 96.12 181 PHE A C 1
ATOM 1468 O O . PH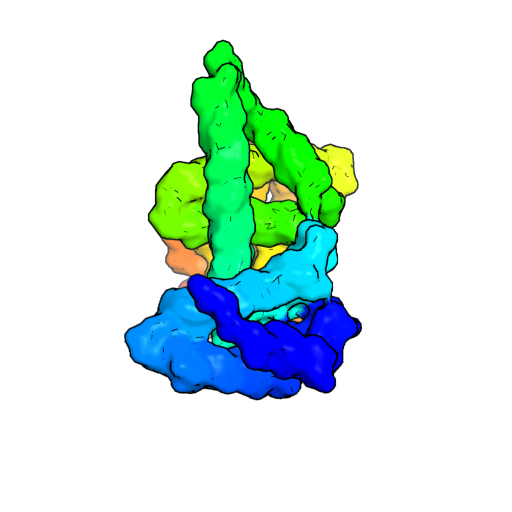E A 1 181 ? -2.597 -6.035 9.243 1.00 96.12 181 PHE A O 1
ATOM 1475 N N . ASP A 1 182 ? -3.113 -6.654 7.144 1.00 94.81 182 ASP A N 1
ATOM 1476 C CA . ASP A 1 182 ? -1.926 -7.482 6.904 1.00 94.81 182 ASP A CA 1
ATOM 1477 C C . ASP A 1 182 ? -0.863 -6.748 6.061 1.00 94.81 182 ASP A C 1
ATOM 1479 O O . ASP A 1 182 ? 0.212 -7.295 5.813 1.00 94.81 182 ASP A O 1
ATOM 1483 N N . SER A 1 183 ? -1.138 -5.515 5.614 1.00 94.88 183 SER A N 1
ATOM 1484 C CA . SER A 1 183 ? -0.215 -4.714 4.806 1.00 94.88 183 SER A CA 1
ATOM 1485 C C . SER A 1 183 ? 1.012 -4.296 5.627 1.00 94.88 183 SER A C 1
ATOM 1487 O O . SER A 1 183 ? 0.859 -3.549 6.603 1.00 94.88 183 SER A O 1
ATOM 1489 N N . PRO A 1 184 ? 2.240 -4.670 5.213 1.00 94.69 184 PRO A N 1
ATOM 1490 C CA . PRO A 1 184 ? 3.462 -4.221 5.880 1.00 94.69 184 PRO A CA 1
ATOM 1491 C C . PRO A 1 184 ? 3.576 -2.693 5.913 1.00 94.69 184 PRO A C 1
ATOM 1493 O O . PRO A 1 184 ? 3.930 -2.118 6.938 1.00 94.69 184 PRO A O 1
ATOM 1496 N N . ALA A 1 185 ? 3.188 -2.023 4.824 1.00 95.94 185 ALA A N 1
ATOM 1497 C CA . ALA A 1 185 ? 3.199 -0.566 4.741 1.00 95.94 185 ALA A CA 1
ATOM 1498 C C . ALA A 1 185 ? 2.238 0.085 5.750 1.00 95.94 185 ALA A C 1
ATOM 1500 O O . ALA A 1 185 ? 2.563 1.124 6.324 1.00 95.94 185 ALA A O 1
ATOM 1501 N N . PHE A 1 186 ? 1.071 -0.528 6.001 1.00 96.62 186 PHE A N 1
ATOM 1502 C CA . PHE A 1 186 ? 0.130 -0.002 6.990 1.00 96.62 186 PHE A CA 1
ATOM 1503 C C . PHE A 1 186 ? 0.642 -0.208 8.414 1.00 96.62 186 PHE A C 1
ATOM 1505 O O . PHE A 1 186 ? 0.597 0.726 9.208 1.00 96.62 186 PHE A O 1
ATOM 1512 N N . LEU A 1 187 ? 1.198 -1.384 8.722 1.00 95.06 187 LEU A N 1
ATOM 1513 C CA . LEU A 1 187 ? 1.832 -1.640 10.017 1.00 95.06 187 LEU A CA 1
ATOM 1514 C C . LEU A 1 187 ? 2.939 -0.614 10.303 1.00 95.06 187 LEU A C 1
ATOM 1516 O O . LEU A 1 187 ? 2.939 0.022 11.353 1.00 95.06 187 LEU A O 1
ATOM 1520 N N . MET A 1 188 ? 3.824 -0.379 9.334 1.00 93.88 188 MET A N 1
ATOM 1521 C CA . MET A 1 188 ? 4.906 0.600 9.467 1.00 93.88 188 MET A CA 1
ATOM 1522 C C . MET A 1 188 ? 4.407 2.034 9.634 1.00 93.88 188 MET A C 1
ATOM 1524 O O . MET A 1 188 ? 4.988 2.810 10.398 1.00 93.88 188 MET A O 1
ATOM 1528 N N . TYR A 1 189 ? 3.331 2.393 8.931 1.00 95.44 189 TYR A N 1
ATOM 1529 C CA . TYR A 1 189 ? 2.652 3.664 9.135 1.00 95.44 189 TYR A CA 1
ATOM 1530 C C . TYR A 1 189 ? 2.150 3.784 10.582 1.00 95.44 189 TYR A C 1
ATOM 1532 O O . TYR A 1 189 ? 2.467 4.756 11.262 1.00 95.44 189 TYR A O 1
ATOM 1540 N N . ILE A 1 190 ? 1.435 2.783 11.100 1.00 94.19 190 ILE A N 1
ATOM 1541 C CA . ILE A 1 190 ? 0.943 2.804 12.484 1.00 94.19 190 ILE A CA 1
ATOM 1542 C C . ILE A 1 190 ? 2.107 2.920 13.474 1.00 94.19 190 ILE A C 1
ATOM 1544 O O . ILE A 1 190 ? 2.091 3.808 14.328 1.00 94.19 190 ILE A O 1
ATOM 1548 N N . ASP A 1 191 ? 3.157 2.118 13.315 1.00 91.00 191 ASP A N 1
ATOM 1549 C CA . ASP A 1 191 ? 4.319 2.118 14.210 1.00 91.00 191 ASP A CA 1
ATOM 1550 C C . ASP A 1 191 ? 5.115 3.432 14.171 1.00 91.00 191 ASP A C 1
ATOM 1552 O O . ASP A 1 191 ? 5.661 3.859 15.187 1.00 91.00 191 ASP A O 1
ATOM 1556 N N . SER A 1 192 ? 5.143 4.134 13.035 1.00 89.75 192 SER A N 1
ATOM 1557 C CA . SER A 1 192 ? 5.865 5.412 12.901 1.00 89.75 192 SER A CA 1
ATOM 1558 C C . SER A 1 192 ? 5.126 6.605 13.532 1.00 89.75 192 SER A C 1
ATOM 1560 O O . SER A 1 192 ? 5.731 7.641 13.843 1.00 89.75 192 SER A O 1
ATOM 1562 N N . PHE A 1 193 ? 3.808 6.489 13.720 1.00 84.44 193 PHE A N 1
ATOM 1563 C CA . PHE A 1 193 ? 2.952 7.586 14.187 1.00 84.44 193 PHE A CA 1
ATOM 1564 C C . PHE A 1 193 ? 2.344 7.343 15.579 1.00 84.44 193 PHE A C 1
ATOM 1566 O O . PHE A 1 193 ? 2.050 8.314 16.279 1.00 84.44 193 PHE A O 1
ATOM 1573 N N . LYS A 1 194 ? 2.210 6.085 16.020 1.00 79.62 194 LYS A N 1
ATOM 1574 C CA . LYS A 1 194 ? 1.705 5.706 17.353 1.00 79.62 194 LYS A CA 1
ATOM 1575 C C . LYS A 1 194 ? 2.574 6.208 18.525 1.00 79.62 194 LYS A C 1
ATOM 1577 O O . LYS A 1 194 ? 1.992 6.687 19.495 1.00 79.62 194 LYS A O 1
ATOM 1582 N N . PRO A 1 195 ? 3.925 6.201 18.471 1.00 65.50 195 PRO A N 1
ATOM 1583 C CA . PRO A 1 195 ? 4.773 6.624 19.594 1.00 65.50 195 PRO A CA 1
ATOM 1584 C C . PRO A 1 195 ? 4.745 8.122 19.927 1.00 65.50 195 PRO A C 1
ATOM 1586 O O . PRO A 1 195 ? 5.402 8.536 20.877 1.00 65.50 195 PRO A O 1
ATOM 1589 N N . THR A 1 196 ? 4.062 8.957 19.140 1.00 58.88 196 THR A N 1
ATOM 1590 C CA . THR A 1 196 ? 4.186 10.422 19.231 1.00 58.88 196 THR A CA 1
ATOM 1591 C C . THR A 1 196 ? 2.913 11.153 19.641 1.00 58.88 196 THR A C 1
ATOM 1593 O O . THR A 1 196 ? 2.865 12.365 19.473 1.00 58.88 196 THR A O 1
ATOM 1596 N N . GLU A 1 197 ? 1.868 10.453 20.101 1.00 62.97 197 GLU A N 1
ATOM 1597 C CA . GLU A 1 197 ? 0.526 11.005 20.418 1.00 62.97 197 GLU A CA 1
ATOM 1598 C C . GLU A 1 197 ? -0.183 11.738 19.252 1.00 62.97 197 GLU A C 1
ATOM 1600 O O . GLU A 1 197 ? -1.341 12.128 19.359 1.00 62.97 197 GLU A O 1
ATOM 1605 N N . THR A 1 198 ? 0.469 11.877 18.094 1.00 64.50 198 THR A N 1
ATOM 1606 C CA . THR A 1 198 ? -0.077 12.501 16.878 1.00 64.50 198 THR A CA 1
ATOM 1607 C C . THR A 1 198 ? -1.070 11.607 16.139 1.00 64.50 198 THR A C 1
ATOM 1609 O O . THR A 1 198 ? -1.830 12.093 15.303 1.00 64.50 198 THR A O 1
ATOM 1612 N N . LEU A 1 199 ? -1.045 10.295 16.393 1.00 79.06 199 LEU A N 1
ATOM 1613 C CA . LEU A 1 199 ? -1.989 9.348 15.810 1.00 79.06 199 LEU A CA 1
ATOM 1614 C C . LEU A 1 199 ? -3.229 9.247 16.701 1.00 79.06 199 LEU A C 1
ATOM 1616 O O . LEU A 1 199 ? -3.297 8.407 17.593 1.00 79.06 199 LEU A O 1
ATOM 1620 N N . SER A 1 200 ? -4.220 10.098 16.450 1.00 88.38 200 SER A N 1
ATOM 1621 C CA . SER A 1 200 ? -5.554 9.900 17.020 1.00 88.38 200 SER A CA 1
ATOM 1622 C C . SER A 1 200 ? -6.289 8.807 16.242 1.00 88.38 200 SER A C 1
ATOM 1624 O O . SER A 1 200 ? -6.457 8.945 15.029 1.00 88.38 200 SER A O 1
ATOM 1626 N N . THR A 1 201 ? -6.793 7.767 16.914 1.00 89.44 201 THR A N 1
ATOM 1627 C CA . THR A 1 201 ? -7.587 6.697 16.277 1.00 89.44 201 THR A CA 1
ATOM 1628 C C . THR A 1 201 ? -8.834 7.250 15.570 1.00 89.44 201 THR A C 1
ATOM 1630 O O . THR A 1 201 ? -9.225 6.742 14.522 1.00 89.44 201 THR A O 1
ATOM 1633 N N . THR A 1 202 ? -9.424 8.346 16.066 1.00 90.75 202 THR A N 1
ATOM 1634 C CA . THR A 1 202 ? -10.542 9.027 15.384 1.00 90.75 202 THR A CA 1
ATOM 1635 C C . THR A 1 202 ? -10.092 9.766 14.124 1.00 90.75 202 THR A C 1
ATOM 1637 O O . THR A 1 202 ? -10.784 9.728 13.109 1.00 90.75 202 THR A O 1
ATOM 1640 N N . GLY A 1 203 ? -8.913 10.396 14.160 1.00 92.25 203 GLY A N 1
ATOM 1641 C CA . GLY A 1 203 ? -8.301 11.020 12.985 1.00 92.25 203 GLY A CA 1
ATOM 1642 C C . GLY A 1 203 ? -7.935 9.986 11.920 1.00 92.25 203 GLY A C 1
ATOM 1643 O O . GLY A 1 203 ? -8.222 10.190 10.743 1.00 92.25 203 GLY A O 1
ATOM 1644 N N . LEU A 1 204 ? -7.396 8.840 12.346 1.00 94.31 204 LEU A N 1
ATOM 1645 C CA . LEU A 1 204 ? -7.108 7.700 11.479 1.00 94.31 204 LEU A CA 1
ATOM 1646 C C . LEU A 1 204 ? -8.373 7.141 10.832 1.00 94.31 204 LEU A C 1
ATOM 1648 O O . LEU A 1 204 ? -8.382 6.923 9.623 1.00 94.31 204 LEU A O 1
ATOM 1652 N N . LEU A 1 205 ? -9.452 6.965 11.602 1.00 92.88 205 LEU A N 1
ATOM 1653 C CA . LEU A 1 205 ? -10.744 6.551 11.058 1.00 92.88 205 LEU A CA 1
ATOM 1654 C C . LEU A 1 205 ? -11.239 7.534 9.990 1.00 92.88 205 LEU A C 1
ATOM 1656 O O . LEU A 1 205 ? -11.660 7.111 8.917 1.00 92.88 205 LEU A O 1
ATOM 1660 N N . SER A 1 206 ? -11.166 8.838 10.269 1.00 92.06 206 SER A N 1
ATOM 1661 C CA . SER A 1 206 ? -11.578 9.878 9.323 1.00 92.06 206 SER A CA 1
ATOM 1662 C C . SER A 1 206 ? -10.767 9.826 8.028 1.00 92.06 206 SER A C 1
ATOM 1664 O O . SER A 1 206 ? -11.344 9.891 6.945 1.00 92.06 206 SER A O 1
ATOM 1666 N N . ALA A 1 207 ? -9.442 9.695 8.122 1.00 94.50 207 ALA A N 1
ATOM 1667 C CA . ALA A 1 207 ? -8.572 9.626 6.953 1.00 94.50 207 ALA A CA 1
ATOM 1668 C C . ALA A 1 207 ? -8.816 8.346 6.135 1.00 94.50 207 ALA A C 1
ATOM 1670 O O . ALA A 1 207 ? -8.923 8.408 4.912 1.00 94.50 207 ALA A O 1
ATOM 1671 N N . LEU A 1 208 ? -8.984 7.195 6.799 1.00 94.25 208 LEU A N 1
ATOM 1672 C CA . LEU A 1 208 ? -9.322 5.932 6.140 1.00 94.25 208 LEU A CA 1
ATOM 1673 C C . LEU A 1 208 ? -10.689 6.007 5.443 1.00 94.25 208 LEU A C 1
ATOM 1675 O O . LEU A 1 208 ? -10.813 5.593 4.296 1.00 94.25 208 LEU A O 1
ATOM 1679 N N . ASN A 1 209 ? -11.707 6.594 6.074 1.00 90.19 209 ASN A N 1
ATOM 1680 C CA . ASN A 1 209 ? -12.997 6.804 5.415 1.00 90.19 209 ASN A CA 1
ATOM 1681 C C . ASN A 1 209 ? -12.900 7.727 4.194 1.00 90.19 209 ASN A C 1
ATOM 1683 O O . ASN A 1 209 ? -13.614 7.498 3.222 1.00 90.19 209 ASN A O 1
ATOM 1687 N N . SER A 1 210 ? -12.017 8.731 4.218 1.00 91.38 210 SER A N 1
ATOM 1688 C CA . SER A 1 210 ? -11.818 9.632 3.076 1.00 91.38 210 SER A CA 1
ATOM 1689 C C . SER A 1 210 ? -11.218 8.910 1.864 1.00 91.38 210 SER A C 1
ATOM 1691 O O . SER A 1 210 ? -11.728 9.028 0.749 1.00 91.38 210 SER A O 1
ATOM 1693 N N . ILE A 1 211 ? -10.182 8.086 2.074 1.00 91.12 211 ILE A N 1
ATOM 1694 C CA . ILE A 1 211 ? -9.502 7.389 0.967 1.00 91.12 211 ILE A CA 1
ATOM 1695 C C . ILE A 1 211 ? -10.310 6.200 0.416 1.00 91.12 211 ILE A C 1
ATOM 1697 O O . ILE A 1 211 ? -10.114 5.779 -0.728 1.00 91.12 211 ILE A O 1
ATOM 1701 N N . TYR A 1 212 ? -11.241 5.643 1.197 1.00 86.69 212 TYR A N 1
ATOM 1702 C CA . TYR A 1 212 ? -12.117 4.559 0.756 1.00 86.69 212 TYR A CA 1
ATOM 1703 C C . TYR A 1 212 ? -13.402 5.100 0.114 1.00 86.69 212 TYR A C 1
ATOM 1705 O O . TYR A 1 212 ? -14.412 5.350 0.760 1.00 86.69 212 TYR A O 1
ATOM 1713 N N . THR A 1 213 ? -13.408 5.166 -1.217 1.00 71.44 213 THR A N 1
ATOM 1714 C CA . THR A 1 213 ? -14.532 5.705 -2.017 1.00 71.44 213 THR A CA 1
ATOM 1715 C C . THR A 1 213 ? -15.835 4.895 -1.964 1.00 71.44 213 THR A C 1
ATOM 1717 O O . THR A 1 213 ? -16.871 5.346 -2.457 1.00 71.44 213 THR A O 1
ATOM 1720 N N . LYS A 1 214 ? -15.810 3.678 -1.404 1.00 71.62 214 LYS A N 1
ATOM 1721 C CA . LYS A 1 214 ? -16.986 2.815 -1.253 1.00 71.62 214 LYS A CA 1
ATOM 1722 C C . LYS A 1 214 ? -17.267 2.536 0.212 1.00 71.62 214 LYS A C 1
ATOM 1724 O O . LYS A 1 214 ? -16.511 1.831 0.873 1.00 71.62 214 LYS A O 1
ATOM 1729 N N . ASP A 1 215 ? -18.458 2.948 0.625 1.00 65.19 215 ASP A N 1
ATOM 1730 C CA . ASP A 1 215 ? -19.021 2.811 1.967 1.00 65.19 215 ASP A CA 1
ATOM 1731 C C . ASP A 1 215 ? -18.905 1.432 2.639 1.00 65.19 215 ASP A C 1
ATOM 1733 O O . ASP A 1 215 ? -18.990 1.370 3.864 1.00 65.19 215 ASP A O 1
ATOM 1737 N N . THR A 1 216 ? -18.806 0.330 1.883 1.00 78.69 216 THR A N 1
ATOM 1738 C CA . THR A 1 216 ? -18.653 -1.025 2.451 1.00 78.69 216 THR A CA 1
ATOM 1739 C C . THR A 1 216 ? -17.232 -1.565 2.357 1.00 78.69 216 THR A C 1
ATOM 1741 O O . THR A 1 216 ? -16.883 -2.424 3.153 1.00 78.69 216 THR A O 1
ATOM 1744 N N . ALA A 1 217 ? -16.394 -1.042 1.456 1.00 85.25 217 ALA A N 1
ATOM 1745 C CA . ALA A 1 217 ? -15.060 -1.588 1.210 1.00 85.25 217 ALA A CA 1
ATOM 1746 C C . ALA A 1 217 ? -14.143 -1.427 2.429 1.00 85.25 217 ALA A C 1
ATOM 1748 O O . ALA A 1 217 ? -13.463 -2.372 2.820 1.00 85.25 217 ALA A O 1
ATOM 1749 N N . PHE A 1 218 ? -14.170 -0.257 3.074 1.00 89.12 218 PHE A N 1
ATOM 1750 C CA . PHE A 1 218 ? -13.414 -0.062 4.309 1.00 89.12 218 PHE A CA 1
ATOM 1751 C C . PHE A 1 218 ? -13.957 -0.925 5.447 1.00 89.12 218 PHE A C 1
ATOM 1753 O O . PHE A 1 218 ? -13.197 -1.530 6.193 1.00 89.12 218 PHE A O 1
ATOM 1760 N N . ALA A 1 219 ? -15.280 -1.042 5.556 1.00 87.69 219 ALA A N 1
ATOM 1761 C CA . ALA A 1 219 ? -15.884 -1.850 6.601 1.00 87.69 219 ALA A CA 1
ATOM 1762 C C . ALA A 1 219 ? -15.548 -3.345 6.448 1.00 87.69 219 ALA A C 1
ATOM 1764 O O . ALA A 1 219 ? -15.267 -4.006 7.438 1.00 87.69 219 ALA A O 1
ATOM 1765 N N . GLU A 1 220 ? -15.503 -3.872 5.223 1.00 87.94 220 GLU A N 1
ATOM 1766 C CA . GLU A 1 220 ? -15.020 -5.231 4.935 1.00 87.94 220 GLU A CA 1
ATOM 1767 C C . GLU A 1 220 ? -13.541 -5.411 5.330 1.00 87.94 220 GLU A C 1
ATOM 1769 O O . GLU A 1 220 ? -13.168 -6.453 5.878 1.00 87.94 220 GLU A O 1
ATOM 1774 N N . ALA A 1 221 ? -12.709 -4.384 5.115 1.00 92.06 221 ALA A N 1
ATOM 1775 C CA . ALA A 1 221 ? -11.321 -4.366 5.573 1.00 92.06 221 ALA A CA 1
ATOM 1776 C C . ALA A 1 221 ? -11.209 -4.394 7.102 1.00 92.06 221 ALA A C 1
ATOM 1778 O O . ALA A 1 221 ? -10.424 -5.174 7.635 1.00 92.06 221 ALA A O 1
ATOM 1779 N N . LEU A 1 222 ? -12.030 -3.605 7.803 1.00 91.62 222 LEU A N 1
ATOM 1780 C CA . LEU A 1 222 ? -12.108 -3.606 9.264 1.00 91.62 222 LEU A CA 1
ATOM 1781 C C . LEU A 1 222 ? -12.447 -4.996 9.813 1.00 91.62 222 LEU A C 1
ATOM 1783 O O . LEU A 1 222 ? -11.749 -5.482 10.698 1.00 91.62 222 LEU A O 1
ATOM 1787 N N . VAL A 1 223 ? -13.473 -5.665 9.267 1.00 89.62 223 VAL A N 1
ATOM 1788 C CA . VAL A 1 223 ? -13.842 -7.014 9.734 1.00 89.62 223 VAL A CA 1
ATOM 1789 C C . VAL A 1 223 ? -12.727 -8.020 9.476 1.00 89.62 223 VAL A C 1
ATOM 1791 O O . VAL A 1 223 ? -12.401 -8.812 10.355 1.00 89.62 223 VAL A O 1
ATOM 1794 N N . SER A 1 224 ? -12.108 -7.966 8.296 1.00 90.75 224 SER A N 1
ATOM 1795 C CA . SER A 1 224 ? -10.973 -8.840 7.969 1.00 90.75 224 SER A CA 1
ATOM 1796 C C . SER A 1 224 ? -9.798 -8.622 8.931 1.00 90.75 224 SER A C 1
ATOM 1798 O O . SER A 1 224 ? -9.109 -9.571 9.298 1.00 90.75 224 SER A O 1
ATOM 1800 N N . GLY A 1 225 ? -9.621 -7.388 9.415 1.00 93.38 225 GLY A N 1
ATOM 1801 C CA . GLY A 1 225 ? -8.616 -7.031 10.410 1.00 93.38 225 GLY A CA 1
ATOM 1802 C C . GLY A 1 225 ? -8.753 -7.748 11.757 1.00 93.38 225 GLY A C 1
ATOM 1803 O O . GLY A 1 225 ? -7.745 -7.929 12.433 1.00 93.38 225 GLY A O 1
ATOM 1804 N N . GLN A 1 226 ? -9.941 -8.241 12.126 1.00 91.06 226 GLN A N 1
ATOM 1805 C CA . GLN A 1 226 ? -10.125 -9.028 13.357 1.00 91.06 226 GLN A CA 1
ATOM 1806 C C . GLN A 1 226 ? -9.383 -10.375 13.321 1.00 91.06 226 GLN A C 1
ATOM 1808 O O . GLN A 1 226 ? -9.078 -10.953 14.366 1.00 91.06 226 GLN A O 1
ATOM 1813 N N . ASP A 1 227 ? -9.077 -10.868 12.120 1.00 91.06 227 ASP A N 1
ATOM 1814 C CA . ASP A 1 227 ? -8.310 -12.091 11.893 1.00 91.06 227 ASP A CA 1
ATOM 1815 C C . ASP A 1 227 ? -6.890 -11.792 11.349 1.00 91.06 227 ASP A C 1
ATOM 1817 O O . ASP A 1 227 ? -6.196 -12.712 10.911 1.00 91.06 227 ASP A O 1
ATOM 1821 N N . ALA A 1 228 ? -6.431 -10.530 11.404 1.00 93.81 228 ALA A N 1
ATOM 1822 C CA . ALA A 1 228 ? -5.092 -10.126 10.962 1.00 93.81 228 ALA A CA 1
ATOM 1823 C C . ALA A 1 228 ? -3.989 -10.915 11.679 1.00 93.81 228 ALA A C 1
ATOM 1825 O O . ALA A 1 228 ? -4.132 -11.308 12.833 1.00 93.81 228 ALA A O 1
ATOM 1826 N N . LYS A 1 229 ? -2.836 -11.124 11.041 1.00 93.25 229 LYS A N 1
ATOM 1827 C CA . LYS A 1 229 ? -1.757 -11.928 11.655 1.00 93.25 229 LYS A CA 1
ATOM 1828 C C . LYS A 1 229 ? -1.080 -11.235 12.838 1.00 93.25 229 LYS A C 1
ATOM 1830 O O . LYS A 1 229 ? -0.582 -11.906 13.739 1.00 93.25 229 LYS A O 1
ATOM 1835 N N . ASN A 1 230 ? -1.020 -9.906 12.813 1.00 94.00 230 ASN A N 1
ATOM 1836 C CA . ASN A 1 230 ? -0.380 -9.099 13.845 1.00 94.00 230 ASN A CA 1
ATOM 1837 C C . ASN A 1 230 ? -1.402 -8.699 14.921 1.00 94.00 230 ASN A C 1
ATOM 1839 O O . ASN A 1 230 ? -2.398 -8.044 14.623 1.00 94.00 230 ASN A O 1
ATOM 1843 N N . GLU A 1 231 ? -1.129 -9.043 16.182 1.00 93.81 231 GLU A N 1
ATOM 1844 C CA . GLU A 1 231 ? -2.066 -8.812 17.290 1.00 93.81 231 GLU A CA 1
ATOM 1845 C C . GLU A 1 231 ? -2.367 -7.323 17.526 1.00 93.81 231 GLU A C 1
ATOM 1847 O O . GLU A 1 231 ? -3.504 -6.966 17.821 1.00 93.81 231 GLU A O 1
ATOM 1852 N N . SER A 1 232 ? -1.385 -6.435 17.320 1.00 91.69 232 SER A N 1
ATOM 1853 C CA . SER A 1 232 ? -1.609 -4.984 17.423 1.00 91.69 232 SER A CA 1
ATOM 1854 C C . SER A 1 232 ? -2.536 -4.472 16.324 1.00 91.69 232 SER A C 1
ATOM 1856 O O . SER A 1 232 ? -3.319 -3.554 16.561 1.00 91.69 232 SER A O 1
ATOM 1858 N N . MET A 1 233 ? -2.476 -5.082 15.137 1.00 95.50 233 MET A N 1
ATOM 1859 C CA . MET A 1 233 ? -3.376 -4.756 14.032 1.00 95.50 233 MET A CA 1
ATOM 1860 C C . MET A 1 233 ? -4.792 -5.282 14.276 1.00 95.50 233 MET A C 1
ATOM 1862 O O . MET A 1 233 ? -5.737 -4.580 13.928 1.00 95.50 233 MET A O 1
ATOM 1866 N N . LYS A 1 234 ? -4.958 -6.436 14.942 1.00 94.38 234 LYS A N 1
ATOM 1867 C CA . LYS A 1 234 ? -6.283 -6.896 15.401 1.00 94.38 234 LYS A CA 1
ATOM 1868 C C . LYS A 1 234 ? -6.902 -5.916 16.390 1.00 94.38 234 LYS A C 1
ATOM 1870 O O . LYS A 1 234 ? -8.037 -5.495 16.203 1.00 94.38 234 LYS A O 1
ATOM 1875 N N . THR A 1 235 ? -6.137 -5.501 17.404 1.00 92.62 235 THR A N 1
ATOM 1876 C CA . THR A 1 235 ? -6.603 -4.511 18.386 1.00 92.62 235 THR A CA 1
ATOM 1877 C C . THR A 1 235 ? -6.992 -3.199 17.709 1.00 92.62 235 THR A C 1
ATOM 1879 O O . THR A 1 235 ? -8.057 -2.658 17.988 1.00 92.62 235 THR A O 1
ATOM 1882 N N . LEU A 1 236 ? -6.175 -2.715 16.767 1.00 94.31 236 LEU A N 1
ATOM 1883 C CA . LEU A 1 236 ? -6.501 -1.518 15.996 1.00 94.31 236 LEU A CA 1
ATOM 1884 C C . LEU A 1 236 ? -7.783 -1.695 15.164 1.00 94.31 236 LEU A C 1
ATOM 1886 O O . LEU A 1 236 ? -8.592 -0.772 15.089 1.00 94.31 236 LEU A O 1
ATOM 1890 N N . ALA A 1 237 ? -7.977 -2.860 14.539 1.00 93.88 237 ALA A N 1
ATOM 1891 C CA . ALA A 1 237 ? -9.190 -3.162 13.786 1.00 93.88 237 ALA A CA 1
ATOM 1892 C C . ALA A 1 237 ? -10.429 -3.109 14.689 1.00 93.88 237 ALA A C 1
ATOM 1894 O O . ALA A 1 237 ? -11.403 -2.443 14.338 1.00 93.88 237 ALA A O 1
ATOM 1895 N N . ASP A 1 238 ? -10.372 -3.732 15.868 1.00 89.88 238 ASP A N 1
ATOM 1896 C CA . ASP A 1 238 ? -11.463 -3.713 16.844 1.00 89.88 238 ASP A CA 1
ATOM 1897 C C . ASP A 1 238 ? -11.793 -2.280 17.295 1.00 89.88 238 ASP A C 1
ATOM 1899 O O . ASP A 1 238 ? -12.956 -1.867 17.259 1.00 89.88 238 ASP A O 1
ATOM 1903 N N . GLU A 1 239 ? -10.783 -1.474 17.639 1.00 91.31 239 GLU A N 1
ATOM 1904 C CA . GLU A 1 239 ? -10.966 -0.061 18.002 1.00 91.31 239 GLU A CA 1
ATOM 1905 C C . GLU A 1 239 ? -11.648 0.742 16.881 1.00 91.31 239 GLU A C 1
ATOM 1907 O O . GLU A 1 239 ? -12.609 1.481 17.125 1.00 91.31 239 GLU A O 1
ATOM 1912 N N . LEU A 1 240 ? -11.193 0.576 15.635 1.00 92.44 240 LEU A N 1
ATOM 1913 C CA . LEU A 1 240 ? -11.765 1.264 14.478 1.00 92.44 240 LEU A CA 1
ATOM 1914 C C . LEU A 1 240 ? -13.193 0.791 14.171 1.00 92.44 240 LEU A C 1
ATOM 1916 O O . LEU A 1 240 ? -14.029 1.618 13.807 1.00 92.44 240 LEU A O 1
ATOM 1920 N N . ILE A 1 241 ? -13.518 -0.493 14.374 1.00 88.94 241 ILE A N 1
ATOM 1921 C CA . ILE A 1 241 ? -14.893 -1.011 14.268 1.00 88.94 241 ILE A CA 1
ATOM 1922 C C . ILE A 1 241 ? -15.801 -0.304 15.277 1.00 88.94 241 ILE A C 1
ATOM 1924 O O . ILE A 1 241 ? -16.871 0.185 14.904 1.00 88.94 241 ILE A O 1
ATOM 1928 N N . HIS A 1 242 ? -15.388 -0.213 16.544 1.00 85.38 242 HIS A N 1
ATOM 1929 C CA . HIS A 1 242 ? -16.179 0.449 17.585 1.00 85.38 242 HIS A CA 1
ATOM 1930 C C . HIS A 1 242 ? -16.460 1.921 17.253 1.00 85.38 242 HIS A C 1
ATOM 1932 O O . HIS A 1 242 ? -17.599 2.390 17.385 1.00 85.38 242 HIS A O 1
ATOM 1938 N N . LEU A 1 243 ? -15.447 2.643 16.768 1.00 88.69 243 LEU A N 1
ATOM 1939 C CA . LEU A 1 243 ? -15.600 4.036 16.356 1.00 88.69 243 LEU A CA 1
ATOM 1940 C C . LEU A 1 243 ? -16.497 4.167 15.117 1.00 88.69 243 LEU A C 1
ATOM 1942 O O . LEU A 1 243 ? -17.412 4.993 15.112 1.00 88.69 243 LEU A O 1
ATOM 1946 N N . GLN A 1 244 ? -16.314 3.310 14.107 1.00 87.81 244 GLN A N 1
ATOM 1947 C CA . GLN A 1 244 ? -17.124 3.325 12.889 1.00 87.81 244 GLN A CA 1
ATOM 1948 C C . GLN A 1 244 ? -18.610 3.080 13.175 1.00 87.81 244 GLN A C 1
ATOM 1950 O O . GLN A 1 244 ? -19.477 3.746 12.600 1.00 87.81 244 GLN A O 1
ATOM 1955 N N . LEU A 1 245 ? -18.915 2.133 14.068 1.00 83.62 245 LEU A N 1
ATOM 1956 C CA . LEU A 1 245 ? -20.282 1.840 14.502 1.00 83.62 245 LEU A CA 1
ATOM 1957 C C . LEU A 1 245 ? -20.911 3.033 15.225 1.00 83.62 245 LEU A C 1
ATOM 1959 O O . LEU A 1 245 ? -22.080 3.347 14.992 1.00 83.62 245 LEU A O 1
ATOM 1963 N N . SER A 1 246 ? -20.140 3.700 16.083 1.00 83.88 246 SER A N 1
ATOM 1964 C CA . SER A 1 246 ? -20.585 4.893 16.808 1.00 83.88 246 SER A CA 1
ATOM 1965 C C . SER A 1 246 ? -20.906 6.042 15.849 1.00 83.88 246 SER A C 1
ATOM 1967 O O . SER A 1 246 ? -21.965 6.661 15.961 1.00 83.88 246 SER A O 1
ATOM 1969 N N . GLU A 1 247 ? -20.058 6.263 14.842 1.00 83.62 247 GLU A N 1
ATOM 1970 C CA . GLU A 1 247 ? -20.281 7.271 13.803 1.00 83.62 247 GLU A CA 1
ATOM 1971 C C . GLU A 1 247 ? -21.550 6.981 12.985 1.00 83.62 247 GLU A C 1
ATOM 1973 O O . GLU A 1 247 ? -22.376 7.868 12.763 1.00 83.62 247 GLU A O 1
ATOM 1978 N N . TRP A 1 248 ? -21.766 5.727 12.571 1.00 83.69 248 TRP A N 1
ATOM 1979 C CA . TRP A 1 248 ? -22.984 5.357 11.846 1.00 83.69 248 TRP A CA 1
ATOM 1980 C C . TRP A 1 248 ? -24.244 5.544 12.689 1.00 83.69 248 TRP A C 1
ATOM 1982 O O . TRP A 1 248 ? -25.236 6.042 12.162 1.00 83.69 248 TRP A O 1
ATOM 1992 N N . LYS A 1 249 ? -24.220 5.182 13.979 1.00 78.50 249 LYS A N 1
ATOM 1993 C CA . LYS A 1 249 ? -25.352 5.406 14.894 1.00 78.50 249 LYS A CA 1
ATOM 1994 C C . LYS A 1 249 ? -25.688 6.897 15.029 1.00 78.50 249 LYS A C 1
ATOM 1996 O O . LYS A 1 249 ? -26.866 7.236 15.088 1.00 78.50 249 LYS A O 1
ATOM 2001 N N . GLY A 1 250 ? -24.676 7.766 15.089 1.00 81.19 250 GLY A N 1
ATOM 2002 C CA . GLY A 1 250 ? -24.863 9.213 15.227 1.00 81.19 250 GLY A CA 1
ATOM 2003 C C . GLY A 1 250 ? -25.355 9.899 13.950 1.00 81.19 250 GLY A C 1
ATOM 2004 O O . GLY A 1 250 ? -26.181 10.805 14.023 1.00 81.19 250 GLY A O 1
ATOM 2005 N N . ASN A 1 251 ? -24.885 9.443 12.785 1.00 79.69 251 ASN A N 1
ATOM 2006 C CA . ASN A 1 251 ? -25.088 10.143 11.512 1.00 79.69 251 ASN A CA 1
ATOM 2007 C C . ASN A 1 251 ? -26.175 9.532 10.611 1.00 79.69 251 ASN A C 1
ATOM 2009 O O . ASN A 1 251 ? -26.502 10.122 9.582 1.00 79.69 251 ASN A O 1
ATOM 2013 N N . LYS A 1 252 ? -26.716 8.349 10.937 1.00 76.81 252 LYS A N 1
ATOM 2014 C CA . LYS A 1 252 ? -27.670 7.623 10.076 1.00 76.81 252 LYS A CA 1
ATOM 2015 C C . LYS A 1 252 ? -28.904 7.179 10.833 1.00 76.81 252 LYS A C 1
ATOM 2017 O O . LYS A 1 252 ? -28.872 6.898 12.029 1.00 76.81 252 LYS A O 1
ATOM 2022 N N . ASN A 1 253 ? -30.012 7.049 10.105 1.00 76.56 253 ASN A N 1
ATOM 2023 C CA . ASN A 1 253 ? -31.193 6.418 10.679 1.00 76.56 253 ASN A CA 1
ATOM 2024 C C . ASN A 1 253 ? -30.942 4.915 10.909 1.00 76.56 253 ASN A C 1
ATOM 2026 O O . ASN A 1 253 ? -30.118 4.274 10.253 1.00 76.56 253 ASN A O 1
ATOM 2030 N N . ARG A 1 254 ? -31.704 4.330 11.837 1.00 68.06 254 ARG A N 1
ATOM 2031 C CA . ARG A 1 254 ? -31.578 2.922 12.244 1.00 68.06 254 ARG A CA 1
ATOM 2032 C C . ARG A 1 254 ? -31.582 1.937 11.064 1.00 68.06 254 ARG A C 1
ATOM 2034 O O . ARG A 1 254 ? -30.822 0.974 11.080 1.00 68.06 254 ARG A O 1
ATOM 2041 N N . ASN A 1 255 ? -32.422 2.162 10.054 1.00 71.19 255 ASN A N 1
ATOM 2042 C CA . ASN A 1 255 ? -32.572 1.240 8.925 1.00 71.19 255 ASN A CA 1
ATOM 2043 C C . ASN A 1 255 ? -31.342 1.248 8.009 1.00 71.19 255 ASN A C 1
ATOM 2045 O O . ASN A 1 255 ? -30.947 0.200 7.501 1.00 71.19 255 ASN A O 1
ATOM 2049 N N . GLU A 1 256 ? -30.706 2.403 7.828 1.00 76.62 256 GLU A N 1
ATOM 2050 C CA . GLU A 1 256 ? -29.455 2.522 7.078 1.00 76.62 256 GLU A CA 1
ATOM 2051 C C . GLU A 1 256 ? -28.293 1.825 7.785 1.00 76.62 256 GLU A C 1
ATOM 2053 O O . GLU A 1 256 ? -27.521 1.120 7.132 1.00 76.62 256 GLU A O 1
ATOM 2058 N N . VAL A 1 257 ? -28.201 1.962 9.113 1.00 73.12 257 VAL A N 1
ATOM 2059 C CA . VAL A 1 257 ? -27.198 1.250 9.922 1.00 73.12 257 VAL A CA 1
ATOM 2060 C C . VAL A 1 257 ? -27.369 -0.264 9.764 1.00 73.12 257 VAL A C 1
ATOM 2062 O O . VAL A 1 257 ? -26.416 -0.956 9.412 1.00 73.12 257 VAL A O 1
ATOM 2065 N N . ILE A 1 258 ? -28.593 -0.779 9.927 1.00 69.56 258 ILE A N 1
ATOM 2066 C CA . ILE A 1 258 ? -28.902 -2.211 9.761 1.00 69.56 258 ILE A CA 1
ATOM 2067 C C . ILE A 1 258 ? -28.588 -2.688 8.335 1.00 69.56 258 ILE A C 1
ATOM 2069 O O . ILE A 1 258 ? -27.950 -3.723 8.156 1.00 69.56 258 ILE A O 1
ATOM 2073 N N . SER A 1 259 ? -28.999 -1.933 7.313 1.00 76.38 259 SER A N 1
ATOM 2074 C CA . SER A 1 259 ? -28.761 -2.274 5.903 1.00 76.38 259 SER A CA 1
ATOM 2075 C C . SER A 1 259 ? -27.272 -2.376 5.574 1.00 76.38 259 SER A C 1
ATOM 2077 O O . SER A 1 259 ? -26.858 -3.295 4.869 1.00 76.38 259 SER A O 1
ATOM 2079 N N . LYS A 1 260 ? -26.447 -1.471 6.113 1.00 75.69 260 LYS A N 1
ATOM 2080 C CA . LYS A 1 260 ? -24.991 -1.563 5.978 1.00 75.69 260 LYS A CA 1
ATOM 2081 C C . LYS A 1 260 ? -24.439 -2.799 6.674 1.00 75.69 260 LYS A C 1
ATOM 2083 O O . LYS A 1 260 ? -23.723 -3.564 6.042 1.00 75.69 260 LYS A O 1
ATOM 2088 N N . LEU A 1 261 ? -24.814 -3.038 7.927 1.00 74.19 261 LEU A N 1
ATOM 2089 C CA . LEU A 1 261 ? -24.324 -4.183 8.700 1.00 74.19 261 LEU A CA 1
ATOM 2090 C C . LEU A 1 261 ? -24.643 -5.532 8.046 1.00 74.19 261 LEU A C 1
ATOM 2092 O O . LEU A 1 261 ? -23.793 -6.422 8.025 1.00 74.19 261 LEU A O 1
ATOM 2096 N N . LEU A 1 262 ? -25.837 -5.669 7.463 1.00 73.25 262 LEU A N 1
ATOM 2097 C CA . LEU A 1 262 ? -26.235 -6.865 6.715 1.00 73.25 262 LEU A CA 1
ATOM 2098 C C . LEU A 1 262 ? -25.358 -7.126 5.482 1.00 73.25 262 LEU A C 1
ATOM 2100 O O . LEU A 1 262 ? -25.240 -8.272 5.061 1.00 73.25 262 LEU A O 1
ATOM 2104 N N . LYS A 1 263 ? -24.747 -6.088 4.898 1.00 78.31 263 LYS A N 1
ATOM 2105 C CA . LYS A 1 263 ? -23.825 -6.235 3.761 1.00 78.31 263 LYS A CA 1
ATOM 2106 C C . LYS A 1 263 ? -22.418 -6.669 4.183 1.00 78.31 263 LYS A C 1
ATOM 2108 O O . LYS A 1 263 ? -21.684 -7.153 3.336 1.00 78.31 263 LYS A O 1
ATOM 2113 N N . ILE A 1 264 ? -22.049 -6.495 5.455 1.00 74.06 264 ILE A N 1
ATOM 2114 C CA . ILE A 1 264 ? -20.659 -6.588 5.941 1.00 74.06 264 ILE A CA 1
ATOM 2115 C C . ILE A 1 264 ? -20.428 -7.839 6.830 1.00 74.06 264 ILE A C 1
ATOM 2117 O O . ILE A 1 264 ? -19.400 -7.967 7.477 1.00 74.06 264 ILE A O 1
ATOM 2121 N N . THR A 1 265 ? -21.363 -8.792 6.934 1.00 62.50 265 THR A N 1
ATOM 2122 C CA . THR A 1 265 ? -21.318 -9.801 8.020 1.00 62.50 265 THR A CA 1
ATOM 2123 C C . THR A 1 265 ? -20.302 -10.942 7.792 1.00 62.50 265 THR A C 1
ATOM 2125 O O . THR A 1 265 ? -20.587 -11.866 7.028 1.00 62.50 265 THR A O 1
ATOM 2128 N N . PRO A 1 266 ? -19.129 -10.885 8.467 1.00 60.50 266 PRO A N 1
ATOM 2129 C CA . PRO A 1 266 ? -18.752 -11.910 9.463 1.00 60.50 266 PRO A CA 1
ATOM 2130 C C . PRO A 1 266 ? -18.184 -11.362 10.810 1.00 60.50 266 PRO A C 1
ATOM 2132 O O . PRO A 1 266 ? -17.219 -11.902 11.341 1.00 60.50 266 PRO A O 1
ATOM 2135 N N . LEU A 1 267 ? -18.781 -10.320 11.411 1.00 66.19 267 LEU A N 1
ATOM 2136 C CA . LEU A 1 267 ? -18.387 -9.815 12.747 1.00 66.19 267 LEU A CA 1
ATOM 2137 C C . LEU A 1 267 ? -18.691 -10.832 13.872 1.00 66.19 267 LEU A C 1
ATOM 2139 O O . LEU A 1 267 ? -19.840 -11.254 14.036 1.00 66.19 267 LEU A O 1
ATOM 2143 N N . LYS A 1 268 ? -17.694 -11.195 14.695 1.00 66.62 268 LYS A N 1
ATOM 2144 C CA . LYS A 1 268 ? -17.896 -12.089 15.857 1.00 66.62 268 LYS A CA 1
ATOM 2145 C C . LYS A 1 268 ? -18.716 -11.383 16.946 1.00 66.62 268 LYS A C 1
ATOM 2147 O O . LYS A 1 268 ? -18.372 -10.294 17.387 1.00 66.62 268 LYS A O 1
ATOM 2152 N N . GLY A 1 269 ? -19.792 -12.026 17.405 1.00 62.44 269 GLY A N 1
ATOM 2153 C CA . GLY A 1 269 ? -20.574 -11.577 18.567 1.00 62.44 269 GLY A CA 1
ATOM 2154 C C . GLY A 1 269 ? -21.609 -10.476 18.309 1.00 62.44 269 GLY A C 1
ATOM 2155 O O . GLY A 1 269 ? -22.342 -10.136 19.232 1.00 62.44 269 GLY A O 1
ATOM 2156 N N . ILE A 1 270 ? -21.730 -9.966 17.077 1.00 63.56 270 ILE A N 1
ATOM 2157 C CA . ILE A 1 270 ? -22.721 -8.941 16.713 1.00 63.56 270 ILE A CA 1
ATOM 2158 C C . ILE A 1 270 ? -23.796 -9.563 15.818 1.00 63.56 270 ILE A C 1
ATOM 2160 O O . ILE A 1 270 ? -23.515 -10.039 14.720 1.00 63.56 270 ILE A O 1
ATOM 2164 N N . ASN A 1 271 ? -25.048 -9.527 16.269 1.00 65.88 271 ASN A N 1
ATOM 2165 C CA . ASN A 1 271 ? -26.221 -9.915 15.497 1.00 65.88 271 ASN A CA 1
ATOM 2166 C C . ASN A 1 271 ? -26.871 -8.659 14.881 1.00 65.88 271 ASN A C 1
ATOM 2168 O O . ASN A 1 271 ? -27.508 -7.883 15.594 1.00 65.88 271 ASN A O 1
ATOM 2172 N N . PRO A 1 272 ? -26.819 -8.470 13.547 1.00 61.59 272 PRO A N 1
ATOM 2173 C CA . PRO A 1 272 ? -27.398 -7.297 12.884 1.00 61.59 272 PRO A CA 1
ATOM 2174 C C . PRO A 1 272 ? -28.918 -7.144 13.060 1.00 61.59 272 PRO A C 1
ATOM 2176 O O . PRO A 1 272 ? -29.471 -6.097 12.733 1.00 61.59 272 PRO A O 1
ATOM 2179 N N . LYS A 1 273 ? -29.605 -8.199 13.519 1.00 61.50 273 LYS A N 1
ATOM 2180 C CA . LYS A 1 273 ? -31.050 -8.214 13.787 1.00 61.50 273 LYS A CA 1
ATOM 2181 C C . LYS A 1 273 ? -31.393 -8.005 15.264 1.00 61.50 273 LYS A C 1
ATOM 2183 O O . LYS A 1 273 ? -32.574 -7.896 15.580 1.00 61.50 273 LYS A O 1
ATOM 2188 N N . ASP A 1 274 ? -30.399 -7.949 16.150 1.00 66.31 274 ASP A N 1
ATOM 2189 C CA . ASP A 1 274 ? -30.589 -7.773 17.589 1.00 66.31 274 ASP A CA 1
ATOM 2190 C C . ASP A 1 274 ? -29.757 -6.587 18.110 1.00 66.31 274 ASP A C 1
ATOM 2192 O O . ASP A 1 274 ? -28.547 -6.714 18.320 1.00 66.31 274 ASP A O 1
ATOM 2196 N N . PRO A 1 275 ? -30.401 -5.432 18.367 1.00 59.84 275 PRO A N 1
ATOM 2197 C CA . PRO A 1 275 ? -29.725 -4.233 18.838 1.00 59.84 275 PRO A CA 1
ATOM 2198 C C . PRO A 1 275 ? -28.983 -4.362 20.167 1.00 59.84 275 PRO A C 1
ATOM 2200 O O . PRO A 1 275 ? -28.112 -3.541 20.445 1.00 59.84 275 PRO A O 1
ATOM 2203 N N . SER A 1 276 ? -29.313 -5.367 20.981 1.00 64.25 276 SER A N 1
ATOM 2204 C CA . SER A 1 276 ? -28.635 -5.614 22.258 1.00 64.25 276 SER A CA 1
ATOM 2205 C C . SER A 1 276 ? -27.231 -6.199 22.089 1.00 64.25 276 SER A C 1
ATOM 2207 O O . SER A 1 276 ? -26.431 -6.161 23.019 1.00 64.25 276 SER A O 1
ATOM 2209 N N . THR A 1 277 ? -26.916 -6.703 20.894 1.00 62.12 277 THR A N 1
ATOM 2210 C CA . THR A 1 277 ? -25.606 -7.284 20.567 1.00 62.12 277 THR A CA 1
ATOM 2211 C C . THR A 1 277 ? -24.607 -6.263 20.029 1.00 62.12 277 THR A C 1
ATOM 2213 O O . THR A 1 277 ? -23.461 -6.609 19.747 1.00 62.12 277 THR A O 1
ATOM 2216 N N . TYR A 1 278 ? -25.010 -4.998 19.881 1.00 56.19 278 TYR A N 1
ATOM 2217 C CA . TYR A 1 278 ? -24.062 -3.933 19.585 1.00 56.19 278 TYR A CA 1
ATOM 2218 C C . TYR A 1 278 ? -23.334 -3.531 20.873 1.00 56.19 278 TYR A C 1
ATOM 2220 O O . TYR A 1 278 ? -24.007 -3.314 21.880 1.00 56.19 278 TYR A O 1
ATOM 2228 N N . PRO A 1 279 ? -21.998 -3.369 20.853 1.00 50.06 279 PRO A N 1
ATOM 2229 C CA . PRO A 1 279 ? -21.280 -2.818 21.995 1.00 50.06 279 PRO A CA 1
ATOM 2230 C C . PRO A 1 279 ? -21.881 -1.451 22.370 1.00 50.06 279 PRO A C 1
ATOM 2232 O O . PRO A 1 279 ? -22.221 -0.650 21.480 1.00 50.06 279 PRO A O 1
ATOM 2235 N N . LEU A 1 280 ? -22.107 -1.283 23.680 1.00 42.66 280 LEU A N 1
ATOM 2236 C CA . LEU A 1 280 ? -22.674 -0.091 24.317 1.00 42.66 280 LEU A CA 1
ATOM 2237 C C . LEU A 1 280 ? -21.753 1.114 24.140 1.00 42.66 280 LEU A C 1
ATOM 2239 O O . LEU A 1 280 ? -20.532 0.943 24.346 1.00 42.66 280 LEU A O 1
#

Organism: NCBI:txid622444

Radius of gyration: 22.47 Å; chains: 1; bounding box: 67×40×61 Å

pLDDT: mean 79.76, std 12.67, range [32.12, 96.62]

Foldseek 3Di:
DEDPVLLVLCVVLVLLVDFLCNLVDPSNVVSLVVLCVVCVVPVVVSLVNLLVSLCVSQVQLQRSLSRLVSQCVDPDPVSNVSSVSSLVVVVVVLVVVVVVVCVVDPPDQDLVNSLVVVCVRHVDLLSVLVSLLVQCVDPDPVSNVSSLSNLLVVLVVCVVPPAPLVQCVSNVLLVCQLCNLQRPSNVSNCVSQVVPVNDDLLSVLVSLVVSNPDPQRVLLNLQSQCVHPDPVSNVSSVVSNLVVLVVCVVPHDLVVSLVSDVVRDPHPQADSVDPVSRDD

=== Feature glossary ===
The record interleaves many kinds of information about one protein. Here is each kind framed as the question it answers.

Q: What does the local fold look like, residue by residue?
A: The Foldseek 3Di string encodes local tertiary geometry as a 20-letter alphabet — one character per residue — derived from the relative positions of nearby Cα atoms. Unlike the amino-acid sequence, 3Di is a direct function of the 3D structure, so two proteins with the same fold have similar 3Di strings even at low sequence identity.

Q: Which residues are in helices, strands, or loops?
A: The SS8 string is DSSP's per-residue secondary-structure call. α-helix (H) means an i→i+4 H-bond ladder; β-strand (E) means the residue participates in a β-sheet; 3₁₀ (G) and π (I) are tighter and wider helices; T/S are turns/bends; '-' is loop.

Q: How big and how compact is the whole molecule?
A: Radius of gyration (Rg) is the root-mean-square distance of Cα atoms from their centroid — a single number for overall size and compactness. A globular domain of N residues has Rg ≈ 2.2·N^0.38 Å; an extended or disordered chain has a much larger Rg. The Cα contact count is the number of residue pairs whose Cα atoms are within 8 Å and are more than four positions apart in sequence — a standard proxy for tertiary packing density. The bounding box is the smallest axis-aligned box enclosing all Cα atoms.

Q: Where is each backbone atom in 3D?
A: Structure coordinates are given as an mmCIF _atom_site loop: one row per atom with element, residue name, chain id, sequence number, and x/y/z position in Å. Only the four main-chain atoms per residue are included here; side chains are omitted to keep the record compact.

Q: What is the amino-acid chain?
A: Primary structure: the covalent order of the twenty standard amino acids along the backbone. Two proteins with the same sequence will (almost always) fold to the same structure; two with 30% identity often share a fold but not the details.

Q: What if only a Cα trace is available?
A: Three-state secondary structure (P-SEA) collapses the eight DSSP classes into helix (a), strand (b), and coil (c). P-SEA assigns these from Cα geometry alone — distances and angles — without requiring backbone oxygens, so it works on any Cα trace.

Q: What family and function is it annotated with?
A: Database cross-references. InterPro integrates a dozen domain/family signature databases into unified entries with residue-range hits. GO terms attach function/process/location labels with evidence codes. CATH codes position the fold in a four-level structural taxonomy. Organism is the NCBI-taxonomy species name.

Q: How confident is the AlphaFold model at each residue?
A: pLDDT is the predicted lDDT-Cα score: AlphaFold's confidence that the local environment of each residue (all inter-atomic distances within 15 Å) is correctly placed. It is a per-residue number between 0 and 100, with higher meaning more reliable.

Q: How mobile is each atom in the crystal?
A: B-factor (Debye–Waller factor) reflects atomic displacement in the crystal lattice. It is an experimental observable (units Å²), not a prediction; low values mean the atom is pinned down, high values mean it moves or is heterogeneous across the crystal.

Q: Which residues are buried vs exposed?
A: SASA measures how much of the protein is reachable by solvent. It is computed by rolling a water-sized probe over the atomic surface and summing the exposed area (Å²). Per-residue SASA distinguishes core (buried, low SASA) from surface (exposed, high SASA) residues; total SASA is a whole-molecule size measure.

Q: What do the diagnostic plots show?
A: Plot images: a contact map (which residues are close in 3D, as an N×N binary image), a Ramachandran scatter (backbone torsion angles, revealing secondary-structure composition at a glance), and — for AlphaFold structures — a PAE heatmap (pairwise prediction confidence).

Q: What known structures does this most resemble?
A: The Foldseek neighbor list gives the closest experimentally determined structures in the PDB, ranked by structural alignment. TM-score near 1 means near-identical fold; near 0.3 means only rough topology match. This is how one finds what a novel AlphaFold prediction most resembles in the solved-structure universe.

Q: Are the domains correctly placed relative to each other?
A: Predicted aligned error is AlphaFold's pairwise confidence. Unlike pLDDT (per-residue), PAE is per-residue-pair and captures whether two parts of the structure are correctly placed relative to each other. Units are ångströms of expected positional error.

Q: What do the rendered images show?
A: Structure images are PyMOL renders from six orthogonal camera directions. Cartoon representation draws helices as coils and strands as arrows; sticks shows the backbone as bonds; surface shows the solvent-excluded envelope. Rainbow coloring maps sequence position to hue (blue→red, N→C); chain coloring assigns a distinct color per polypeptide.

Q: What are the backbone torsion angles?
A: φ (phi) and ψ (psi) are the two rotatable backbone dihedrals per residue: φ is the C(i-1)–N–Cα–C torsion, ψ is the N–Cα–C–N(i+1) torsion, both in degrees on (−180°, 180°]. α-helical residues cluster near (−60°, −45°); β-strand residues near (−120°, +130°). A Ramachandran plot is simply a scatter of (φ, ψ) for every residue.